Protein AF-A0A7R8CQQ6-F1 (afdb_monomer)

pLDDT: mean 72.86, std 22.62, range [32.12, 98.38]

InterPro domains:
  IPR012471 Protein of unknown function DUF1690 [PF07956] (81-170)
  IPR052632 MICOS complex subunit Mic19 [PTHR21588] (75-174)

Secondary structure (DSSP, 8-state):
-------------------------PPPPP--------------------PPP-----S------------PPPPHHHHHHHHHHHHHHHHHHHHHHHHHHHHHHHHHHHHHHHHHHHHHHHHHHHHHHHS-SS--SSHHHHHHHHHHHHHTTT-GGGGHHHHHHHHHHHHHHHHH--

Mean predicted aligned error: 20.45 Å

Sequence (178 aa):
MEVIQRKAAVLQMSPKQVPRDHQTPLPLPPSFASSQEGEFKDSSEERRSKGRECQGLPTSCSSSVPLIQYVEEPSLSALKVKEVKEEELRELEAHYQKRLNDLRDEHDRIANLTDEHFQESLKKIQSLFKAPLKGPVCPDVRQKVINCYENNAERPLVCAESVKTFRNCVRDSRFTSG

Radius of gyration: 41.56 Å; Cα contacts (8 Å, |Δi|>4): 24; chains: 1; bounding box: 108×66×97 Å

Solvent-accessible surface area (backbone atoms only — not comparable to full-atom values): 11776 Å² total; per-residue (Å²): 135,87,86,80,88,78,84,79,81,76,81,79,80,72,80,81,80,73,83,91,74,80,90,68,85,72,83,73,72,80,75,79,74,85,82,76,91,74,87,76,82,78,88,80,85,88,79,90,71,78,85,76,85,90,82,88,87,88,83,78,89,76,78,75,73,79,79,80,75,73,78,68,81,76,50,74,68,57,52,52,54,50,53,54,50,54,48,54,51,50,52,53,50,52,53,51,51,51,54,52,49,56,52,48,53,52,50,52,51,52,51,51,54,49,50,51,53,48,52,50,49,49,51,53,51,47,55,63,61,66,44,65,81,66,69,71,82,55,56,71,44,49,50,51,35,51,54,40,44,73,76,26,71,94,47,58,75,78,38,52,64,44,47,51,53,35,53,49,48,56,56,52,53,67,69,73,75,115

Structure (mmCIF, N/CA/C/O backbone):
data_AF-A0A7R8CQQ6-F1
#
_entry.id   AF-A0A7R8CQQ6-F1
#
loop_
_atom_site.group_PDB
_atom_site.id
_atom_site.type_symbol
_atom_site.label_atom_id
_atom_site.label_alt_id
_atom_site.label_comp_id
_atom_site.label_asym_id
_atom_site.label_entity_id
_atom_site.label_seq_id
_atom_site.pdbx_PDB_ins_code
_atom_site.Cartn_x
_atom_site.Cartn_y
_atom_site.Cartn_z
_atom_site.occupancy
_atom_site.B_iso_or_equiv
_atom_site.auth_seq_id
_atom_site.auth_comp_id
_atom_site.auth_asym_id
_atom_site.auth_atom_id
_atom_site.pdbx_PDB_model_num
ATOM 1 N N . MET A 1 1 ? 43.232 40.786 -11.367 1.00 44.81 1 MET A N 1
ATOM 2 C CA . MET A 1 1 ? 42.002 41.111 -10.619 1.00 44.81 1 MET A CA 1
ATOM 3 C C . MET A 1 1 ? 40.837 40.802 -11.540 1.00 44.81 1 MET A C 1
ATOM 5 O O . MET A 1 1 ? 40.822 41.342 -12.633 1.00 44.81 1 MET A O 1
ATOM 9 N N . GLU A 1 2 ? 40.003 39.853 -11.104 1.00 53.38 2 GLU A N 1
ATOM 10 C CA . GLU A 1 2 ? 38.699 39.413 -11.636 1.00 53.38 2 GLU A CA 1
ATOM 11 C C . GLU A 1 2 ? 38.533 39.129 -13.130 1.00 53.38 2 GLU A C 1
ATOM 13 O O . GLU A 1 2 ? 38.420 40.064 -13.905 1.00 53.38 2 GLU A O 1
ATOM 18 N N . VAL A 1 3 ? 38.301 37.850 -13.479 1.00 45.69 3 VAL A N 1
ATOM 19 C CA . VAL A 1 3 ? 37.218 37.458 -14.405 1.00 45.69 3 VAL A CA 1
ATOM 20 C C . VAL A 1 3 ? 36.709 36.039 -14.052 1.00 45.69 3 VAL A C 1
ATOM 22 O O . VAL A 1 3 ? 37.308 35.035 -14.414 1.00 45.69 3 VAL A O 1
ATOM 25 N N . ILE A 1 4 ? 35.561 36.004 -13.364 1.00 46.09 4 ILE A N 1
ATOM 26 C CA . ILE A 1 4 ? 34.437 35.057 -13.524 1.00 46.09 4 ILE A CA 1
ATOM 27 C C . ILE A 1 4 ? 34.599 33.613 -13.001 1.00 46.09 4 ILE A C 1
ATOM 29 O O . ILE A 1 4 ? 35.043 32.688 -13.678 1.00 46.09 4 ILE A O 1
ATOM 33 N N . GLN A 1 5 ? 34.024 33.404 -11.811 1.00 54.12 5 GLN A N 1
ATOM 34 C CA . GLN A 1 5 ? 33.463 32.125 -11.377 1.00 54.12 5 GLN A CA 1
ATOM 35 C C . GLN A 1 5 ? 32.363 31.665 -12.350 1.00 54.12 5 GLN A C 1
ATOM 37 O O . GLN A 1 5 ? 31.381 32.377 -12.561 1.00 54.12 5 GLN A O 1
ATOM 42 N N . ARG A 1 6 ? 32.453 30.433 -12.859 1.00 59.03 6 ARG A N 1
ATOM 43 C CA . ARG A 1 6 ? 31.285 29.694 -13.360 1.00 59.03 6 ARG A CA 1
ATOM 44 C C . ARG A 1 6 ? 31.054 28.478 -12.478 1.00 59.03 6 ARG A C 1
ATOM 46 O O . ARG A 1 6 ? 31.695 27.445 -12.620 1.00 59.03 6 ARG A O 1
ATOM 53 N N . LYS A 1 7 ? 30.115 28.647 -11.546 1.00 54.56 7 LYS A N 1
ATOM 54 C CA . LYS A 1 7 ? 29.416 27.560 -10.862 1.00 54.56 7 LYS A CA 1
ATOM 55 C C . LYS A 1 7 ? 28.702 26.711 -11.916 1.00 54.56 7 LYS A C 1
ATOM 57 O O . LYS A 1 7 ? 27.796 27.211 -12.576 1.00 54.56 7 LYS A O 1
ATOM 62 N N . ALA A 1 8 ? 29.069 25.442 -12.037 1.00 47.84 8 ALA A N 1
ATOM 63 C CA . ALA A 1 8 ? 28.197 24.438 -12.630 1.00 47.84 8 ALA A CA 1
ATOM 64 C C . ALA A 1 8 ? 27.455 23.745 -11.483 1.00 47.84 8 ALA A C 1
ATOM 66 O O . ALA A 1 8 ? 28.008 22.905 -10.777 1.00 47.84 8 ALA A O 1
ATOM 67 N N . ALA A 1 9 ? 26.210 24.161 -11.259 1.00 47.53 9 ALA A N 1
ATOM 68 C CA . ALA A 1 9 ? 25.270 23.424 -10.435 1.00 47.53 9 ALA A CA 1
ATOM 69 C C . ALA A 1 9 ? 24.811 22.203 -11.240 1.00 47.53 9 ALA A C 1
ATOM 71 O O . ALA A 1 9 ? 23.947 22.308 -12.107 1.00 47.53 9 ALA A O 1
ATOM 72 N N . VAL A 1 10 ? 25.423 21.050 -10.977 1.00 51.72 10 VAL A N 1
ATOM 73 C CA . VAL A 1 10 ? 24.852 19.764 -11.377 1.00 51.72 10 VAL A CA 1
ATOM 74 C C . VAL A 1 10 ? 23.643 19.539 -10.476 1.00 51.72 10 VAL A C 1
ATOM 76 O O . VAL A 1 10 ? 23.780 19.374 -9.264 1.00 51.72 10 VAL A O 1
ATOM 79 N N . LEU A 1 11 ? 22.455 19.617 -11.076 1.00 47.66 11 LEU A N 1
ATOM 80 C CA . LEU A 1 11 ? 21.187 19.225 -10.473 1.00 47.66 11 LEU A CA 1
ATOM 81 C C . LEU A 1 11 ? 21.334 17.821 -9.885 1.00 47.66 11 LEU A C 1
ATOM 83 O O . LEU A 1 11 ? 21.455 16.832 -10.605 1.00 47.66 11 LEU A O 1
ATOM 87 N N . GLN A 1 12 ? 21.339 17.754 -8.558 1.00 46.84 12 GLN A N 1
ATOM 88 C CA . GLN A 1 12 ? 21.193 16.510 -7.830 1.00 46.84 12 GLN A CA 1
ATOM 89 C C . GLN A 1 12 ? 19.781 15.977 -8.070 1.00 46.84 12 GLN A C 1
ATOM 91 O O . GLN A 1 12 ? 18.814 16.474 -7.498 1.00 46.84 12 GLN A O 1
ATOM 96 N N . MET A 1 13 ? 19.653 14.955 -8.911 1.00 43.78 13 MET A N 1
ATOM 97 C CA . MET A 1 13 ? 18.487 14.080 -8.874 1.00 43.78 13 MET A CA 1
ATOM 98 C C . MET A 1 13 ? 18.726 13.076 -7.750 1.00 43.78 13 MET A C 1
ATOM 100 O O . MET A 1 13 ? 19.401 12.065 -7.925 1.00 43.78 13 MET A O 1
ATOM 104 N N . SER A 1 14 ? 18.241 13.406 -6.554 1.00 37.78 14 SER A N 1
ATOM 105 C CA . SER A 1 14 ? 18.235 12.474 -5.430 1.00 37.78 14 SER A CA 1
ATOM 106 C C . SER A 1 14 ? 17.339 11.274 -5.767 1.00 37.78 14 SER A C 1
ATOM 108 O O . SER A 1 14 ? 16.216 11.478 -6.237 1.00 37.78 14 SER A O 1
ATOM 110 N N . PRO A 1 15 ? 17.773 10.029 -5.514 1.00 47.78 15 PRO A N 1
ATOM 111 C CA . PRO A 1 15 ? 16.887 8.883 -5.639 1.00 47.78 15 PRO A CA 1
ATOM 112 C C . PRO A 1 15 ? 15.783 9.015 -4.585 1.00 47.78 15 PRO A C 1
ATOM 114 O O . PRO A 1 15 ? 16.070 9.138 -3.391 1.00 47.78 15 PRO A O 1
ATOM 117 N N . LYS A 1 16 ? 14.513 9.013 -5.014 1.00 46.56 16 LYS A N 1
ATOM 118 C CA . LYS A 1 16 ? 13.381 8.877 -4.092 1.00 46.56 16 LYS A CA 1
ATOM 119 C C . LYS A 1 16 ? 13.561 7.559 -3.340 1.00 46.56 16 LYS A C 1
ATOM 121 O O . LYS A 1 16 ? 13.430 6.488 -3.923 1.00 46.56 16 LYS A O 1
ATOM 126 N N . GLN A 1 17 ? 13.888 7.643 -2.054 1.00 44.34 17 GLN A N 1
ATOM 127 C CA . GLN A 1 17 ? 13.869 6.487 -1.170 1.00 44.34 17 GLN A CA 1
ATOM 128 C C . GLN A 1 17 ? 12.420 6.019 -1.031 1.00 44.34 17 GLN A C 1
ATOM 130 O O . GLN A 1 17 ? 11.577 6.733 -0.489 1.00 44.34 17 GLN A O 1
ATOM 135 N N . VAL A 1 18 ? 12.137 4.829 -1.554 1.00 46.72 18 VAL A N 1
ATOM 136 C CA . VAL A 1 18 ? 10.891 4.110 -1.292 1.00 46.72 18 VAL A CA 1
ATOM 137 C C . VAL A 1 18 ? 10.989 3.524 0.125 1.00 46.72 18 VAL A C 1
ATOM 139 O O . VAL A 1 18 ? 12.005 2.893 0.436 1.00 46.72 18 VAL A O 1
ATOM 142 N N . PRO A 1 19 ? 9.994 3.739 1.009 1.00 43.19 19 PRO A N 1
ATOM 143 C CA . PRO A 1 19 ? 9.985 3.154 2.345 1.00 43.19 19 PRO A CA 1
ATOM 144 C C . PRO A 1 19 ? 10.029 1.628 2.255 1.00 43.19 19 PRO A C 1
ATOM 146 O O . PRO A 1 19 ? 9.186 0.998 1.619 1.00 43.19 19 PRO A O 1
ATOM 149 N N . ARG A 1 20 ? 11.048 1.034 2.875 1.00 50.22 20 ARG A N 1
ATOM 150 C CA . ARG A 1 20 ? 11.293 -0.406 2.856 1.00 50.22 20 ARG A CA 1
ATOM 151 C C . ARG A 1 20 ? 10.496 -1.072 3.974 1.00 50.22 20 ARG A C 1
ATOM 153 O O . ARG A 1 20 ? 11.083 -1.457 4.979 1.00 50.22 20 ARG A O 1
ATOM 160 N N . ASP A 1 21 ? 9.187 -1.218 3.796 1.00 42.84 21 ASP A N 1
ATOM 161 C CA . ASP A 1 21 ? 8.363 -1.981 4.731 1.00 42.84 21 ASP A CA 1
ATOM 162 C C . ASP A 1 21 ? 7.787 -3.253 4.104 1.00 42.84 21 ASP A C 1
ATOM 164 O O . ASP A 1 21 ? 6.974 -3.224 3.189 1.00 42.84 21 ASP A O 1
ATOM 168 N N . HIS A 1 22 ? 8.219 -4.363 4.706 1.00 48.00 22 HIS A N 1
ATOM 169 C CA . HIS A 1 22 ? 7.650 -5.708 4.686 1.00 48.00 22 HIS A CA 1
ATOM 170 C C . HIS A 1 22 ? 7.834 -6.521 3.394 1.00 48.00 22 HIS A C 1
ATOM 172 O O . HIS A 1 22 ? 7.288 -6.282 2.323 1.00 48.00 22 HIS A O 1
ATOM 178 N N . GLN A 1 23 ? 8.664 -7.546 3.561 1.00 50.19 23 GLN A N 1
ATOM 179 C CA . GLN A 1 23 ? 9.153 -8.476 2.563 1.00 50.19 23 GLN A CA 1
ATOM 180 C C . GLN A 1 23 ? 8.008 -9.346 2.028 1.00 50.19 23 GLN A C 1
ATOM 182 O O . GLN A 1 23 ? 7.663 -10.365 2.620 1.00 50.19 23 GLN A O 1
ATOM 187 N N . THR A 1 24 ? 7.436 -8.958 0.891 1.00 49.06 24 THR A N 1
ATOM 188 C CA . THR A 1 24 ? 6.766 -9.912 -0.000 1.00 49.06 24 THR A CA 1
ATOM 189 C C . THR A 1 24 ? 7.850 -10.469 -0.923 1.00 49.06 24 THR A C 1
ATOM 191 O O . THR A 1 24 ? 8.537 -9.669 -1.564 1.00 49.06 24 THR A O 1
ATOM 194 N N . PRO A 1 25 ? 8.092 -11.793 -0.973 1.00 50.47 25 PRO A N 1
ATOM 195 C CA . PRO A 1 25 ? 9.054 -12.349 -1.912 1.00 50.47 25 PRO A CA 1
ATOM 196 C C . PRO A 1 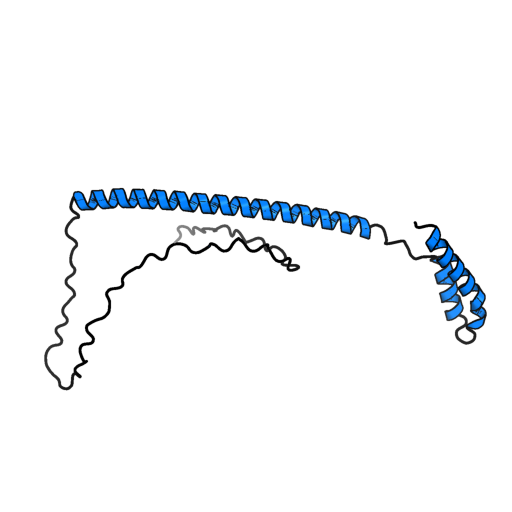25 ? 8.609 -11.990 -3.330 1.00 50.47 25 PRO A C 1
ATOM 198 O O . PRO A 1 25 ? 7.539 -12.407 -3.772 1.00 50.47 25 PRO A O 1
ATOM 201 N N . LEU A 1 26 ? 9.419 -11.186 -4.019 1.00 55.81 26 LEU A N 1
ATOM 202 C CA . LEU A 1 26 ? 9.294 -10.983 -5.457 1.00 55.81 26 LEU A CA 1
ATOM 203 C C . LEU A 1 26 ? 9.274 -12.369 -6.123 1.00 55.81 26 LEU A C 1
ATOM 205 O O . LEU A 1 26 ? 10.087 -13.220 -5.737 1.00 55.81 26 LEU A O 1
ATOM 209 N N . PRO A 1 27 ? 8.392 -12.629 -7.102 1.00 53.12 27 PRO A N 1
ATOM 210 C CA . PRO A 1 27 ? 8.537 -13.817 -7.922 1.00 53.12 27 PRO A CA 1
ATOM 211 C C . PRO A 1 27 ? 9.914 -13.741 -8.582 1.00 53.12 27 PRO A C 1
ATOM 213 O O . PRO A 1 27 ? 10.234 -12.778 -9.281 1.00 53.12 27 PRO A O 1
ATOM 216 N N . LEU A 1 28 ? 10.759 -14.727 -8.274 1.00 50.78 28 LEU A N 1
ATOM 217 C CA . LEU A 1 28 ? 12.083 -14.841 -8.867 1.00 50.78 28 LEU A CA 1
ATOM 218 C C . LEU A 1 28 ? 11.917 -14.842 -10.393 1.00 50.78 28 LEU A C 1
ATOM 220 O O . LEU A 1 28 ? 11.049 -15.565 -10.897 1.00 50.78 28 LEU A O 1
ATOM 224 N N . PRO A 1 29 ? 12.721 -14.063 -11.136 1.00 56.72 29 PRO A N 1
ATOM 225 C CA . PRO A 1 29 ? 12.735 -14.192 -12.582 1.00 56.72 29 PRO A CA 1
ATOM 226 C C . PRO A 1 29 ? 13.067 -15.649 -12.938 1.00 56.72 29 PRO A C 1
ATOM 228 O O . PRO A 1 29 ? 13.806 -16.300 -12.184 1.00 56.72 29 PRO A O 1
ATOM 231 N N . PRO A 1 30 ? 12.559 -16.185 -14.066 1.00 51.81 30 PRO A N 1
ATOM 232 C CA . PRO A 1 30 ? 13.071 -17.450 -14.565 1.00 51.81 30 PRO A CA 1
ATOM 233 C C . PRO A 1 30 ? 14.590 -17.311 -14.647 1.00 51.81 30 PRO A C 1
ATOM 235 O O . PRO A 1 30 ? 15.091 -16.363 -15.256 1.00 51.81 30 PRO A O 1
ATOM 238 N N . SER A 1 31 ? 15.306 -18.211 -13.958 1.00 42.19 31 SER A N 1
ATOM 239 C CA . SER A 1 31 ? 16.757 -18.315 -14.083 1.00 42.19 31 SER A CA 1
ATOM 240 C C . SER A 1 31 ? 17.068 -18.251 -15.563 1.00 42.19 31 SER A C 1
ATOM 242 O O . SER A 1 31 ? 16.541 -19.056 -16.334 1.00 42.19 31 SER A O 1
ATOM 244 N N . PHE A 1 32 ? 17.872 -17.268 -15.959 1.00 43.56 32 PHE A N 1
ATOM 245 C CA . PHE A 1 32 ? 18.488 -17.282 -17.269 1.00 43.56 32 PHE A CA 1
ATOM 246 C C . PHE A 1 32 ? 19.264 -18.591 -17.333 1.00 43.56 32 PHE A C 1
ATOM 248 O O . PHE A 1 32 ? 20.321 -18.732 -16.720 1.00 43.56 32 PHE A O 1
ATOM 255 N N . ALA A 1 33 ? 18.664 -19.584 -17.986 1.00 38.06 33 ALA A N 1
ATOM 256 C CA . ALA A 1 33 ? 19.319 -20.826 -18.307 1.00 38.06 33 ALA A CA 1
ATOM 257 C C . ALA A 1 33 ? 20.518 -20.433 -19.161 1.00 38.06 33 ALA A C 1
ATOM 259 O O . ALA A 1 33 ? 20.381 -19.992 -20.302 1.00 38.06 33 ALA A O 1
ATOM 260 N N . SER A 1 34 ? 21.686 -20.510 -18.532 1.00 45.31 34 SER A N 1
ATOM 261 C CA . SER A 1 34 ? 22.971 -20.409 -19.187 1.00 45.31 34 SER A CA 1
ATOM 262 C C . SER A 1 34 ? 22.972 -21.397 -20.347 1.00 45.31 34 SER A C 1
ATOM 264 O O . SER A 1 34 ? 22.749 -22.594 -20.170 1.00 45.31 34 SER A O 1
ATOM 266 N N . SER A 1 35 ? 23.141 -20.889 -21.556 1.00 43.44 35 SER A N 1
ATOM 267 C CA . SER A 1 35 ? 23.380 -21.699 -22.740 1.00 43.44 35 SER A CA 1
ATOM 268 C C . SER A 1 35 ? 24.223 -20.866 -23.681 1.00 43.44 35 SER A C 1
ATOM 270 O O . SER A 1 35 ? 23.702 -20.186 -24.557 1.00 43.44 35 SER A O 1
ATOM 272 N N . GLN A 1 36 ? 25.525 -20.875 -23.411 1.00 40.62 36 GLN A N 1
ATOM 273 C CA . GLN A 1 36 ? 26.576 -21.131 -24.394 1.00 40.62 36 GLN A CA 1
ATOM 274 C C . GLN A 1 36 ? 27.918 -21.109 -23.660 1.00 40.62 36 GLN A C 1
ATOM 276 O O . GLN A 1 36 ? 28.488 -20.057 -23.383 1.00 40.62 36 GLN A O 1
ATOM 281 N N . GLU A 1 37 ? 28.411 -22.303 -23.336 1.00 41.34 37 GLU A N 1
ATOM 282 C CA . GLU A 1 37 ? 29.837 -22.514 -23.126 1.00 41.34 37 GLU A CA 1
ATOM 283 C C . GLU A 1 37 ? 30.513 -22.366 -24.493 1.00 41.34 37 GLU A C 1
ATOM 285 O O . GLU A 1 37 ? 30.428 -23.240 -25.353 1.00 41.34 37 GLU A O 1
ATOM 290 N N . GLY A 1 38 ? 31.103 -21.197 -24.730 1.00 35.03 38 GLY A N 1
ATOM 291 C CA . GLY A 1 38 ? 32.071 -20.988 -25.795 1.00 35.03 38 GLY A CA 1
ATOM 292 C C . GLY A 1 38 ? 33.460 -21.259 -25.234 1.00 35.03 38 GLY A C 1
ATOM 293 O O . GLY A 1 38 ? 33.967 -20.485 -24.428 1.00 35.03 38 GLY A O 1
ATOM 294 N N . GLU A 1 39 ? 34.048 -22.376 -25.643 1.00 32.12 39 GLU A N 1
ATOM 295 C CA . GLU A 1 39 ? 35.394 -22.825 -25.296 1.00 32.12 39 GLU A CA 1
ATOM 296 C C . GLU A 1 39 ? 36.440 -21.787 -25.766 1.00 32.12 39 GLU A C 1
ATOM 298 O O . GLU A 1 39 ? 36.835 -21.754 -26.931 1.00 32.12 39 GLU A O 1
ATOM 303 N N . PHE A 1 40 ? 36.887 -20.899 -24.872 1.00 36.53 40 PHE A N 1
ATOM 304 C CA . PHE A 1 40 ? 38.079 -20.079 -25.096 1.00 36.53 40 PHE A CA 1
ATOM 305 C C . PHE A 1 40 ? 39.303 -20.915 -24.712 1.00 36.53 40 PHE A C 1
ATOM 307 O O . PHE A 1 40 ? 39.614 -21.075 -23.533 1.00 36.53 40 PHE A O 1
ATOM 314 N N . LYS A 1 41 ? 39.982 -21.491 -25.711 1.00 33.59 41 LYS A N 1
ATOM 315 C CA . LYS A 1 41 ? 41.266 -22.176 -25.514 1.00 33.59 41 LYS A CA 1
ATOM 316 C C . LYS A 1 41 ? 42.351 -21.153 -25.194 1.00 33.59 41 LYS A C 1
ATOM 318 O O . LYS A 1 41 ? 42.974 -20.590 -26.092 1.00 33.59 41 LYS A O 1
ATOM 323 N N . ASP A 1 42 ? 42.576 -20.949 -23.903 1.00 35.12 42 ASP A N 1
ATOM 324 C CA . ASP A 1 42 ? 43.784 -20.323 -23.387 1.00 35.12 42 ASP A CA 1
ATOM 325 C C . ASP A 1 42 ? 44.961 -21.290 -23.589 1.00 35.12 42 ASP A C 1
ATOM 327 O O . ASP A 1 42 ? 45.095 -22.311 -22.918 1.00 35.12 42 ASP A O 1
ATOM 331 N N . SER A 1 43 ? 45.786 -21.007 -24.594 1.00 36.25 43 SER A N 1
ATOM 332 C CA . SER A 1 43 ? 47.014 -21.751 -24.866 1.00 36.25 43 SER A CA 1
ATOM 333 C C . SER A 1 43 ? 48.160 -21.137 -24.062 1.00 36.25 43 SER A C 1
ATOM 335 O O . SER A 1 43 ? 49.108 -20.608 -24.642 1.00 36.25 43 SER A O 1
ATOM 337 N N . SER A 1 44 ? 48.066 -21.194 -22.734 1.00 46.84 44 SER A N 1
ATOM 338 C CA . SER A 1 44 ? 49.068 -20.620 -21.831 1.00 46.84 44 SER A CA 1
ATOM 339 C C . SER A 1 44 ? 49.605 -21.639 -20.829 1.00 46.84 44 SER A C 1
ATOM 341 O O . SER A 1 44 ? 49.669 -21.346 -19.646 1.00 46.84 44 SER A O 1
ATOM 343 N N . GLU A 1 45 ? 50.062 -22.813 -21.270 1.00 40.31 45 GLU A N 1
ATOM 344 C CA . GLU A 1 45 ? 50.936 -23.658 -20.443 1.00 40.31 45 GLU A CA 1
ATOM 345 C C . GLU A 1 45 ? 51.823 -24.556 -21.318 1.00 40.31 45 GLU A C 1
ATOM 347 O O . GLU A 1 45 ? 51.405 -25.612 -21.766 1.00 40.31 45 GLU A O 1
ATOM 352 N N . GLU A 1 46 ? 53.047 -24.097 -21.608 1.00 44.56 46 GLU A N 1
ATOM 353 C CA . GLU A 1 46 ? 54.276 -24.893 -21.454 1.00 44.56 46 GLU A CA 1
ATOM 354 C C . GLU A 1 46 ? 55.500 -24.019 -21.778 1.00 44.56 46 GLU A C 1
ATOM 356 O O . GLU A 1 46 ? 55.925 -23.890 -22.923 1.00 44.56 46 GLU A O 1
ATOM 361 N N . ARG A 1 47 ? 56.083 -23.398 -20.748 1.00 43.47 47 ARG A N 1
ATOM 362 C CA . ARG A 1 47 ? 57.541 -23.209 -20.608 1.00 43.47 47 ARG A CA 1
ATOM 363 C C . ARG A 1 47 ? 57.845 -22.738 -19.190 1.00 43.47 47 ARG A C 1
ATOM 365 O O . ARG A 1 47 ? 58.237 -21.601 -18.937 1.00 43.47 47 ARG A O 1
ATOM 372 N N . ARG A 1 48 ? 57.715 -23.657 -18.233 1.00 47.41 48 ARG A N 1
ATOM 373 C CA . ARG A 1 48 ? 58.346 -23.497 -16.920 1.00 47.41 48 ARG A CA 1
ATOM 374 C C . ARG A 1 48 ? 59.834 -23.823 -17.048 1.00 47.41 48 ARG A C 1
ATOM 376 O O . ARG A 1 48 ? 60.293 -24.897 -16.671 1.00 47.41 48 ARG A O 1
ATOM 383 N N . SER A 1 49 ? 60.599 -22.891 -17.609 1.00 49.69 49 SER A N 1
ATOM 384 C CA . SER A 1 49 ? 62.059 -22.961 -17.575 1.00 49.69 49 SER A CA 1
ATOM 385 C C . SER A 1 49 ? 62.540 -22.554 -16.185 1.00 49.69 49 SER A C 1
ATOM 387 O O . SER A 1 49 ? 62.321 -21.429 -15.744 1.00 49.69 49 SER A O 1
ATOM 389 N N . LYS A 1 50 ? 63.174 -23.509 -15.498 1.00 41.88 50 LYS A N 1
ATOM 390 C CA . LYS A 1 50 ? 63.956 -23.357 -14.262 1.00 41.88 50 LYS A CA 1
ATOM 391 C C . LYS A 1 50 ? 64.607 -21.972 -14.158 1.00 41.88 50 LYS A C 1
ATOM 393 O O . LYS A 1 50 ? 65.443 -21.622 -14.991 1.00 41.88 50 LYS A O 1
ATOM 398 N N . GLY A 1 51 ? 64.259 -21.231 -13.106 1.00 37.03 51 GLY A N 1
ATOM 399 C CA . GLY A 1 51 ? 65.001 -20.043 -12.702 1.00 37.03 51 GLY A CA 1
ATOM 400 C C . GLY A 1 51 ? 66.465 -20.410 -12.469 1.00 37.03 51 GLY A C 1
ATOM 401 O O . GLY A 1 51 ? 66.761 -21.359 -11.744 1.00 37.03 51 GLY A O 1
ATOM 402 N N . ARG A 1 52 ? 67.375 -19.687 -13.123 1.00 45.19 52 ARG A N 1
ATOM 403 C CA . ARG A 1 52 ? 68.779 -19.638 -12.719 1.00 45.19 52 ARG A CA 1
ATOM 404 C C . ARG A 1 52 ? 68.934 -18.425 -11.816 1.00 45.19 52 ARG A C 1
ATOM 406 O O . ARG A 1 52 ? 68.586 -17.317 -12.213 1.00 45.19 52 ARG A O 1
ATOM 413 N N . GLU A 1 53 ? 69.414 -18.664 -10.604 1.00 37.53 53 GLU A N 1
ATOM 414 C CA . GLU A 1 53 ? 69.881 -17.625 -9.695 1.00 37.53 53 GLU A CA 1
ATOM 415 C C . GLU A 1 53 ? 70.986 -16.798 -10.362 1.00 37.53 53 GLU A C 1
ATOM 417 O O . GLU A 1 53 ? 71.927 -17.347 -10.939 1.00 37.53 53 GLU A O 1
ATOM 422 N N . CYS A 1 54 ? 70.888 -15.476 -10.249 1.00 43.41 54 CYS A N 1
ATOM 423 C CA . CYS A 1 54 ? 72.000 -14.578 -10.521 1.00 43.41 54 CYS A CA 1
ATOM 424 C C . CYS A 1 54 ? 72.828 -14.444 -9.239 1.00 43.41 54 CYS A C 1
ATOM 426 O O . CYS A 1 54 ? 72.398 -13.782 -8.297 1.00 43.41 54 CYS A O 1
ATOM 428 N N . GLN A 1 55 ? 74.021 -15.036 -9.204 1.00 40.25 55 GLN A N 1
ATOM 429 C CA . GLN A 1 55 ? 75.057 -14.671 -8.236 1.00 40.25 55 GLN A CA 1
ATOM 430 C C . GLN A 1 55 ? 76.308 -14.202 -8.991 1.00 40.25 55 GLN A C 1
ATOM 432 O O . GLN A 1 55 ? 76.880 -14.961 -9.769 1.00 40.25 55 GLN A O 1
ATOM 437 N N . GLY A 1 56 ? 76.726 -12.956 -8.732 1.00 38.91 56 GLY A N 1
ATOM 438 C CA . GLY A 1 56 ? 78.041 -12.408 -9.101 1.00 38.91 56 GLY A CA 1
ATOM 439 C C . GLY A 1 56 ? 78.033 -11.294 -10.164 1.00 38.91 56 GLY A C 1
ATOM 440 O O . GLY A 1 56 ? 77.609 -11.503 -11.291 1.00 38.91 56 GLY A O 1
ATOM 441 N N . LEU A 1 57 ? 78.530 -10.114 -9.785 1.00 36.91 57 LEU A N 1
ATOM 442 C CA . LEU A 1 57 ? 78.645 -8.830 -10.517 1.00 36.91 57 LEU A CA 1
ATOM 443 C C . LEU A 1 57 ? 80.107 -8.624 -11.027 1.00 36.91 57 LEU A C 1
ATOM 445 O O . LEU A 1 57 ? 80.962 -9.350 -10.516 1.00 36.91 57 LEU A O 1
ATOM 449 N N . PRO A 1 58 ? 80.497 -7.627 -11.875 1.00 53.16 58 PRO A N 1
ATOM 450 C CA . PRO A 1 58 ? 79.771 -6.664 -12.733 1.00 53.16 58 PRO A CA 1
ATOM 451 C C . PRO A 1 58 ? 80.048 -6.914 -14.232 1.00 53.16 58 PRO A C 1
ATOM 453 O O . PRO A 1 58 ? 81.118 -7.367 -14.618 1.00 53.16 58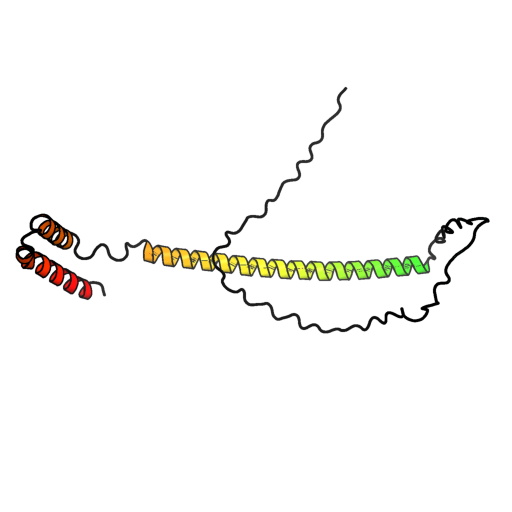 PRO A O 1
ATOM 456 N N . THR A 1 59 ? 79.164 -6.551 -15.156 1.00 46.38 59 THR A N 1
ATOM 457 C CA . THR A 1 59 ? 79.261 -5.256 -15.852 1.00 46.38 59 THR A CA 1
ATOM 458 C C . THR A 1 59 ? 78.049 -5.111 -16.770 1.00 46.38 59 THR A C 1
ATOM 460 O O . THR A 1 59 ? 77.692 -6.047 -17.478 1.00 46.38 59 THR A O 1
ATOM 463 N N . SER A 1 60 ? 77.490 -3.897 -16.789 1.00 50.03 60 SER A N 1
ATOM 464 C CA . SER A 1 60 ? 76.519 -3.391 -17.762 1.00 50.03 60 SER A CA 1
ATOM 465 C C . SER A 1 60 ? 75.113 -4.005 -17.686 1.00 50.03 60 SER A C 1
ATOM 467 O O . SER A 1 60 ? 74.736 -4.864 -18.482 1.00 50.03 60 SER A O 1
ATOM 469 N N . CYS A 1 61 ? 74.275 -3.444 -16.807 1.00 45.00 61 CYS A N 1
ATOM 470 C CA . CYS A 1 61 ? 72.834 -3.404 -17.054 1.00 45.00 61 CYS A CA 1
ATOM 471 C C . CYS A 1 61 ? 72.595 -2.639 -18.364 1.00 45.00 61 CYS A C 1
ATOM 473 O O . CYS A 1 61 ? 72.559 -1.411 -18.372 1.00 45.00 61 CYS A O 1
ATOM 475 N N . SER A 1 62 ? 72.460 -3.358 -19.477 1.00 57.97 62 SER A N 1
ATOM 476 C CA . SER A 1 62 ? 71.922 -2.782 -20.704 1.00 57.97 62 SER A CA 1
ATOM 477 C C . SER A 1 62 ? 70.431 -2.567 -20.473 1.00 57.97 62 SER A C 1
ATOM 479 O O . SER A 1 62 ? 69.631 -3.497 -20.563 1.00 57.97 62 SER A O 1
ATOM 481 N N . SER A 1 63 ? 70.054 -1.346 -20.099 1.00 64.12 63 SER A N 1
ATOM 482 C CA . SER A 1 63 ? 68.669 -0.910 -20.196 1.00 64.12 63 SER A CA 1
ATOM 483 C C . SER A 1 63 ? 68.320 -0.852 -21.683 1.00 64.12 63 SER A C 1
ATOM 485 O O . SER A 1 63 ? 68.547 0.163 -22.345 1.00 64.12 63 SER A O 1
ATOM 487 N N . SER A 1 64 ? 67.818 -1.949 -22.243 1.00 67.75 64 SER A N 1
ATOM 488 C CA . SER A 1 64 ? 67.212 -1.896 -23.565 1.00 67.75 64 SER A CA 1
ATOM 489 C C . SER A 1 64 ? 65.950 -1.047 -23.439 1.00 67.75 64 SER A C 1
ATOM 491 O O . SER A 1 64 ? 64.954 -1.487 -22.863 1.00 67.75 64 SER A O 1
ATOM 493 N N . VAL A 1 65 ? 66.021 0.194 -23.9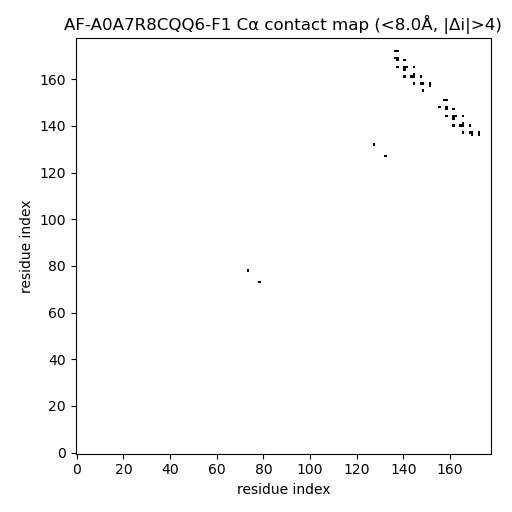21 1.00 71.12 65 VAL A N 1
ATOM 494 C CA . VAL A 1 65 ? 64.844 1.039 -24.138 1.00 71.12 65 VAL A CA 1
ATOM 495 C C . VAL A 1 65 ? 63.871 0.217 -24.991 1.00 71.12 65 VAL A C 1
ATOM 497 O O . VAL A 1 65 ? 64.315 -0.348 -25.996 1.00 71.12 65 VAL A O 1
ATOM 500 N N . PRO A 1 66 ? 62.587 0.080 -24.609 1.00 65.50 66 PRO A N 1
ATOM 501 C CA . PRO A 1 66 ? 61.641 -0.637 -25.446 1.00 65.50 66 PRO A CA 1
ATOM 502 C C . PRO A 1 66 ? 61.596 0.062 -26.800 1.00 65.50 66 PRO A C 1
ATOM 504 O O . PRO A 1 66 ? 61.461 1.286 -26.873 1.00 65.50 66 PRO A O 1
ATOM 507 N N . LEU A 1 67 ? 61.742 -0.715 -27.869 1.00 65.69 67 LEU A N 1
ATOM 508 C CA . LEU A 1 67 ? 61.533 -0.207 -29.211 1.00 65.69 67 LEU A CA 1
ATOM 509 C C . LEU A 1 67 ? 60.076 0.266 -29.261 1.00 65.69 67 LEU A C 1
ATOM 511 O O . LEU A 1 67 ? 59.158 -0.552 -29.206 1.00 65.69 67 LEU A O 1
ATOM 515 N N . ILE A 1 68 ? 59.860 1.583 -29.285 1.00 67.88 68 ILE A N 1
ATOM 516 C CA . ILE A 1 68 ? 58.543 2.147 -29.569 1.00 67.88 68 ILE A CA 1
ATOM 517 C C . ILE A 1 68 ? 58.266 1.744 -31.011 1.00 67.88 68 ILE A C 1
ATOM 519 O O . ILE A 1 68 ? 58.776 2.361 -31.947 1.00 67.88 68 ILE A O 1
ATOM 523 N N . GLN A 1 69 ? 57.526 0.652 -31.186 1.00 60.75 69 GLN A N 1
ATOM 524 C CA . GLN A 1 69 ? 57.035 0.253 -32.487 1.00 60.75 69 GLN A CA 1
ATOM 525 C C . GLN A 1 69 ? 55.975 1.279 -32.869 1.00 60.75 69 GLN A C 1
ATOM 527 O O . GLN A 1 69 ? 54.816 1.182 -32.470 1.00 60.75 69 GLN A O 1
ATOM 532 N N . TYR A 1 70 ? 56.408 2.316 -33.584 1.00 63.84 70 TYR A N 1
ATOM 533 C CA . TYR A 1 70 ? 55.499 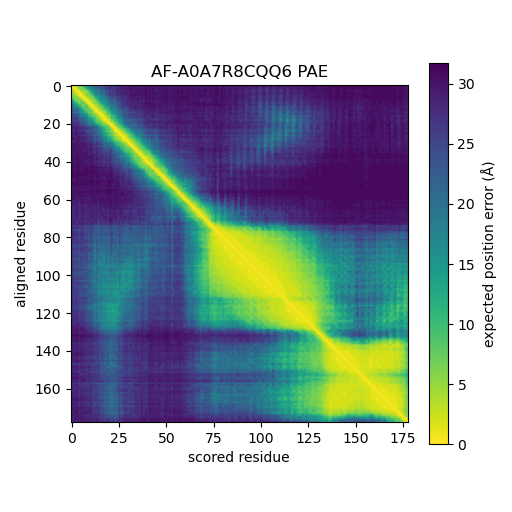3.188 -34.302 1.00 63.84 70 TYR A CA 1
ATOM 534 C C . TYR A 1 70 ? 54.708 2.288 -35.239 1.00 63.84 70 TYR A C 1
ATOM 536 O O . TYR A 1 70 ? 55.270 1.659 -36.135 1.00 63.84 70 TYR A O 1
ATOM 544 N N . VAL A 1 71 ? 53.419 2.146 -34.945 1.00 70.31 71 VAL A N 1
ATOM 545 C CA . VAL A 1 71 ? 52.498 1.424 -35.809 1.00 70.31 71 VAL A CA 1
ATOM 546 C C . VAL A 1 71 ? 52.504 2.181 -37.130 1.00 70.31 71 VAL A C 1
ATOM 548 O O . VAL A 1 71 ? 52.110 3.345 -37.180 1.00 70.31 71 VAL A O 1
ATOM 551 N N . GLU A 1 72 ? 53.051 1.539 -38.157 1.00 71.94 72 GLU A N 1
ATOM 552 C CA . GLU A 1 72 ? 53.054 2.030 -39.530 1.00 71.94 72 GLU A CA 1
ATOM 553 C C . GLU A 1 72 ? 51.617 2.378 -39.939 1.00 71.94 72 GLU A C 1
ATOM 555 O O . GLU A 1 72 ? 50.671 1.738 -39.460 1.00 71.94 72 GLU A O 1
ATOM 560 N N . GLU A 1 73 ? 51.441 3.421 -40.759 1.00 74.38 73 GLU A N 1
ATOM 561 C CA . GLU A 1 73 ? 50.104 3.918 -41.086 1.00 74.38 73 GLU A CA 1
ATOM 562 C C . GLU A 1 73 ? 49.190 2.772 -41.546 1.00 74.38 73 GLU A C 1
ATOM 564 O O . GLU A 1 73 ? 49.592 1.944 -42.373 1.00 74.38 73 GLU A O 1
ATOM 569 N N . PRO A 1 74 ? 47.971 2.673 -40.985 1.00 74.50 74 PRO A N 1
ATOM 570 C CA . PRO A 1 74 ? 47.110 1.533 -41.233 1.00 74.50 74 PRO A CA 1
ATOM 571 C C . PRO A 1 74 ? 46.814 1.424 -42.727 1.00 74.50 74 PRO A C 1
ATOM 573 O O . PRO A 1 74 ? 46.372 2.382 -43.362 1.00 74.50 74 PRO A O 1
ATOM 576 N N . SER A 1 75 ? 47.032 0.233 -43.290 1.00 83.06 75 SER A N 1
ATOM 577 C CA . SER A 1 75 ? 46.719 -0.019 -44.696 1.00 83.06 75 SER A CA 1
ATOM 578 C C . SER A 1 75 ? 45.234 0.251 -44.971 1.00 83.06 75 SER A C 1
ATOM 580 O O . SER A 1 75 ? 44.381 0.054 -44.101 1.00 83.06 75 SER A O 1
ATOM 582 N N . LEU A 1 76 ? 44.894 0.653 -46.202 1.00 81.12 76 LEU A N 1
ATOM 583 C CA . LEU A 1 76 ? 43.503 0.933 -46.596 1.00 81.12 76 LEU A CA 1
ATOM 584 C C . LEU A 1 76 ? 42.553 -0.240 -46.280 1.00 81.12 76 LEU A C 1
ATOM 586 O O . LEU A 1 76 ? 41.398 -0.034 -45.914 1.00 81.12 76 LEU A O 1
ATOM 590 N N . SER A 1 77 ? 43.061 -1.475 -46.353 1.00 86.12 77 SER A N 1
ATOM 591 C CA . SER A 1 77 ? 42.318 -2.678 -45.965 1.00 86.12 77 SER A CA 1
ATOM 592 C C . SER A 1 77 ? 42.032 -2.757 -44.459 1.00 86.12 77 SER A C 1
ATOM 594 O O . SER A 1 77 ? 40.914 -3.089 -44.069 1.00 86.12 77 SER A O 1
ATOM 596 N N . ALA A 1 78 ? 42.995 -2.392 -43.606 1.00 89.12 78 ALA A N 1
ATOM 597 C CA . ALA A 1 78 ? 42.821 -2.380 -42.157 1.00 89.12 78 ALA A CA 1
ATOM 598 C C . ALA A 1 78 ? 41.801 -1.317 -41.725 1.00 89.12 78 ALA A C 1
ATOM 600 O O . ALA A 1 78 ? 40.968 -1.588 -40.864 1.00 89.12 78 ALA A O 1
ATOM 601 N N . LEU A 1 79 ? 41.810 -0.139 -42.361 1.00 89.19 79 LEU A N 1
ATOM 602 C CA . LEU A 1 79 ? 40.810 0.904 -42.112 1.00 89.19 79 LEU A CA 1
ATOM 603 C C . LEU A 1 79 ? 39.392 0.429 -42.447 1.00 89.19 79 LEU A C 1
ATOM 605 O O . LEU A 1 79 ? 38.479 0.640 -41.651 1.00 89.19 79 LEU A O 1
ATOM 609 N N . LYS A 1 80 ? 39.214 -0.279 -43.571 1.00 90.56 80 LYS A N 1
ATOM 610 C CA . LYS A 1 80 ? 37.893 -0.789 -43.956 1.00 90.56 80 LYS A CA 1
ATOM 611 C C . LYS A 1 80 ? 37.362 -1.842 -42.984 1.00 90.56 80 LYS A C 1
ATOM 613 O O . LYS A 1 80 ? 36.184 -1.821 -42.644 1.00 90.56 80 LYS A O 1
ATOM 618 N N . VAL A 1 81 ? 38.229 -2.737 -42.508 1.00 93.69 81 VAL A N 1
ATOM 619 C CA . VAL A 1 81 ? 37.857 -3.742 -41.498 1.00 93.69 81 VAL A CA 1
ATOM 620 C C . VAL A 1 81 ? 37.442 -3.076 -40.185 1.00 93.69 81 VAL A C 1
ATOM 622 O O . VAL A 1 81 ? 36.477 -3.517 -39.562 1.00 93.69 81 VAL A O 1
ATOM 625 N N . LYS A 1 82 ? 38.132 -2.006 -39.765 1.00 91.81 82 LYS A N 1
ATOM 626 C CA . LYS A 1 82 ? 37.749 -1.257 -38.560 1.00 91.81 82 LYS A CA 1
ATOM 627 C C . LYS A 1 82 ? 36.383 -0.600 -38.709 1.00 91.81 82 LYS A C 1
ATOM 629 O O . LYS A 1 82 ? 35.572 -0.746 -37.808 1.00 91.81 82 LYS A O 1
ATOM 634 N N . GLU A 1 83 ? 36.114 0.041 -39.843 1.00 94.31 83 GLU A N 1
ATOM 635 C CA . GLU A 1 83 ? 34.821 0.685 -40.105 1.00 94.31 83 GLU A CA 1
ATOM 636 C C . GLU A 1 83 ? 33.656 -0.314 -40.011 1.00 94.31 83 GLU A C 1
ATOM 638 O O . GLU A 1 83 ? 32.687 -0.061 -39.301 1.00 94.31 83 GLU A O 1
ATOM 643 N N . VAL A 1 84 ? 33.785 -1.482 -40.654 1.00 95.31 84 VAL A N 1
ATOM 644 C CA . VAL A 1 84 ? 32.764 -2.545 -40.592 1.00 95.31 84 VAL A CA 1
ATOM 645 C C . VAL A 1 84 ? 32.573 -3.031 -39.156 1.00 95.31 84 VAL A C 1
ATOM 647 O O . VAL A 1 84 ? 31.449 -3.153 -38.682 1.00 95.31 84 VAL A O 1
ATOM 650 N N . LYS A 1 85 ? 33.666 -3.252 -38.420 1.00 96.50 85 LYS A N 1
ATOM 651 C CA . LYS A 1 85 ? 33.590 -3.725 -37.035 1.00 96.50 85 LYS A CA 1
ATOM 652 C C . LYS A 1 85 ? 32.990 -2.689 -36.083 1.00 96.50 85 LYS A C 1
ATOM 654 O O . LYS A 1 85 ? 32.295 -3.051 -35.139 1.00 96.50 85 LYS A O 1
ATOM 659 N N . GLU A 1 86 ? 33.258 -1.408 -36.309 1.00 97.00 86 GLU A N 1
ATOM 660 C CA . GLU A 1 86 ? 32.654 -0.305 -35.558 1.00 97.00 86 GLU A CA 1
ATOM 661 C C . GLU A 1 86 ? 31.158 -0.159 -35.868 1.00 97.00 86 GLU A C 1
ATOM 663 O O . GLU A 1 86 ? 30.382 0.222 -34.995 1.00 97.00 86 GLU A O 1
ATOM 668 N N . GLU A 1 87 ? 30.725 -0.467 -37.090 1.00 97.44 87 GLU A N 1
ATOM 669 C CA . GLU A 1 87 ? 29.305 -0.551 -37.441 1.00 97.44 87 GLU A CA 1
ATOM 670 C C . GLU A 1 87 ? 28.614 -1.724 -36.740 1.00 97.44 87 GLU A C 1
ATOM 672 O O . GLU A 1 87 ? 27.636 -1.496 -36.031 1.00 97.44 87 GLU A O 1
ATOM 677 N N . GLU A 1 88 ? 29.185 -2.930 -36.808 1.00 96.94 88 GLU A N 1
ATOM 678 C CA . GLU A 1 88 ? 28.681 -4.097 -36.071 1.00 96.94 88 GLU A CA 1
ATOM 679 C C . GLU A 1 88 ? 28.564 -3.795 -34.569 1.00 96.94 88 GLU A C 1
ATOM 681 O O . GLU A 1 88 ? 27.531 -4.046 -33.949 1.00 96.94 88 GLU A O 1
ATOM 686 N N . LEU A 1 89 ? 29.596 -3.193 -33.967 1.00 97.62 89 LEU A N 1
ATOM 687 C CA . LEU A 1 89 ? 29.580 -2.863 -32.542 1.00 97.62 89 LEU A CA 1
ATOM 688 C C . LEU A 1 89 ? 28.447 -1.885 -32.191 1.00 97.62 89 LEU A C 1
ATOM 690 O O . LEU A 1 89 ? 27.781 -2.065 -31.170 1.00 97.62 89 LEU A O 1
ATOM 694 N N . ARG A 1 90 ? 28.205 -0.881 -33.045 1.00 97.88 90 ARG A N 1
ATOM 695 C CA . ARG A 1 90 ? 27.109 0.085 -32.872 1.00 97.88 90 ARG A CA 1
ATOM 696 C C . ARG A 1 90 ? 25.741 -0.581 -32.973 1.00 97.88 90 ARG A C 1
ATOM 698 O O . ARG A 1 90 ? 24.849 -0.242 -32.198 1.00 97.88 90 ARG A O 1
ATOM 705 N N . GLU A 1 91 ? 25.567 -1.530 -33.887 1.00 97.88 91 GLU A N 1
ATOM 706 C CA . GLU A 1 91 ? 24.317 -2.285 -34.012 1.00 97.88 91 GLU A CA 1
ATOM 707 C C . GLU A 1 91 ? 24.044 -3.141 -32.771 1.00 97.88 91 GLU A C 1
ATOM 709 O O . GLU A 1 91 ? 22.927 -3.124 -32.242 1.00 97.88 91 GLU A O 1
ATOM 714 N N . LEU A 1 92 ? 25.065 -3.839 -32.256 1.00 97.94 92 LEU A N 1
ATOM 715 C CA . LEU A 1 92 ? 24.938 -4.600 -31.012 1.00 97.94 92 LEU A CA 1
ATOM 716 C C . LEU A 1 92 ? 24.615 -3.681 -29.830 1.00 97.94 92 LEU A C 1
ATOM 718 O O . LEU A 1 92 ? 23.726 -3.997 -29.036 1.00 97.94 92 LEU A O 1
ATOM 722 N N . GLU A 1 93 ? 25.305 -2.546 -29.712 1.00 98.00 93 GLU A N 1
ATOM 723 C CA . GLU A 1 93 ? 25.045 -1.572 -28.654 1.00 98.00 93 GLU A CA 1
ATOM 724 C C . GLU A 1 93 ? 23.596 -1.073 -28.710 1.00 98.00 93 GLU A C 1
ATOM 726 O O . GLU A 1 93 ? 22.889 -1.140 -27.703 1.00 98.00 93 GLU A O 1
ATOM 731 N N . ALA A 1 94 ? 23.116 -0.664 -29.886 1.00 98.06 94 ALA A N 1
ATOM 732 C CA . ALA A 1 94 ? 21.740 -0.212 -30.068 1.00 98.06 94 ALA A CA 1
ATOM 733 C C . ALA A 1 94 ? 20.719 -1.310 -29.723 1.00 98.06 94 ALA A C 1
ATOM 735 O O . ALA A 1 94 ? 19.722 -1.048 -29.043 1.00 98.06 94 ALA A O 1
ATOM 736 N N . HIS A 1 95 ? 20.978 -2.552 -30.139 1.00 97.75 95 HIS A N 1
ATOM 737 C CA . HIS A 1 95 ? 20.123 -3.696 -29.833 1.00 97.75 95 HIS A CA 1
ATOM 738 C C . HIS A 1 95 ? 20.018 -3.947 -28.320 1.00 97.75 95 HIS A C 1
ATOM 740 O O . HIS A 1 95 ? 18.914 -4.091 -27.784 1.00 97.75 95 HIS A O 1
ATOM 746 N N . TYR A 1 96 ? 21.147 -3.972 -27.607 1.00 97.75 96 TYR A N 1
ATOM 747 C CA . TYR A 1 96 ? 21.141 -4.227 -26.167 1.00 97.75 96 TYR A CA 1
ATOM 748 C C . TYR A 1 96 ? 20.610 -3.045 -25.359 1.00 97.75 96 TYR A C 1
ATOM 750 O O . TYR A 1 96 ? 19.877 -3.265 -24.395 1.00 97.75 96 TYR A O 1
ATOM 758 N N . GLN A 1 97 ? 20.897 -1.806 -25.764 1.00 98.38 97 GLN A N 1
ATOM 759 C CA . GLN A 1 97 ? 20.307 -0.621 -25.141 1.00 98.38 97 GLN A CA 1
ATOM 760 C C . GLN A 1 97 ? 18.784 -0.631 -25.264 1.00 98.38 97 GLN A C 1
ATOM 762 O O . GLN A 1 97 ? 18.090 -0.426 -24.269 1.00 98.38 97 GLN A O 1
ATOM 767 N N . LYS A 1 98 ? 18.254 -0.940 -26.455 1.00 98.25 98 LYS A N 1
ATOM 768 C CA . LYS A 1 98 ? 16.809 -1.073 -26.658 1.00 98.25 98 LYS A CA 1
ATOM 769 C C . LYS A 1 98 ? 16.214 -2.118 -25.716 1.00 98.25 98 LYS A C 1
ATOM 771 O O . LYS A 1 98 ? 15.265 -1.821 -25.003 1.00 98.25 98 LYS A O 1
ATOM 776 N N . ARG A 1 99 ? 16.821 -3.304 -25.639 1.00 97.56 99 ARG A N 1
ATOM 777 C CA . ARG A 1 99 ? 16.340 -4.381 -24.764 1.00 97.56 99 ARG A CA 1
ATOM 778 C C . ARG A 1 99 ? 16.379 -4.011 -23.279 1.00 97.56 99 ARG A C 1
ATOM 780 O O . ARG A 1 99 ? 15.487 -4.405 -22.532 1.00 97.56 99 ARG A O 1
ATOM 787 N N . LEU A 1 100 ? 17.399 -3.272 -22.844 1.00 98.25 100 LEU A N 1
ATOM 788 C CA . LEU A 1 100 ? 17.487 -2.773 -21.470 1.00 98.25 100 LEU A CA 1
ATOM 789 C C . LEU A 1 100 ? 16.402 -1.740 -21.166 1.00 98.25 100 LEU A C 1
ATOM 791 O O . LEU A 1 100 ? 15.849 -1.761 -20.069 1.00 98.25 100 LEU A O 1
ATOM 795 N N . ASN A 1 101 ? 16.091 -0.868 -22.123 1.00 98.12 101 ASN A N 1
ATOM 796 C CA . ASN A 1 101 ? 15.019 0.111 -21.976 1.00 98.12 101 ASN A CA 1
ATOM 797 C C . ASN A 1 101 ? 13.651 -0.574 -21.934 1.00 98.12 101 ASN A C 1
ATOM 799 O O . ASN A 1 101 ? 12.895 -0.320 -21.008 1.00 98.12 101 ASN A O 1
ATOM 803 N N . ASP A 1 102 ? 13.383 -1.517 -22.841 1.00 97.75 102 ASP A N 1
ATOM 804 C CA . ASP A 1 102 ? 12.133 -2.287 -22.846 1.00 97.75 102 ASP A CA 1
ATOM 805 C C . ASP A 1 102 ? 11.929 -3.025 -21.509 1.00 97.75 102 ASP A C 1
ATOM 807 O O . ASP A 1 102 ? 10.836 -3.029 -20.943 1.00 97.75 102 ASP A O 1
ATOM 811 N N . LEU A 1 103 ? 12.999 -3.622 -20.968 1.00 97.81 103 LEU A N 1
ATOM 812 C CA . LEU A 1 103 ? 12.954 -4.302 -19.675 1.00 97.81 103 LEU A CA 1
ATOM 813 C C . LEU A 1 103 ? 12.722 -3.328 -18.513 1.00 97.81 103 LEU A C 1
ATOM 815 O O . LEU A 1 103 ? 11.986 -3.653 -17.581 1.00 97.81 103 LEU A O 1
ATOM 819 N N . ARG A 1 104 ? 13.352 -2.150 -18.552 1.00 96.44 104 ARG A N 1
ATOM 820 C CA . ARG A 1 104 ? 13.151 -1.100 -17.548 1.00 96.44 104 ARG A CA 1
ATOM 821 C C . ARG A 1 104 ? 11.711 -0.601 -17.566 1.00 96.44 104 ARG A C 1
ATOM 823 O O . ARG A 1 104 ? 11.092 -0.555 -16.511 1.00 96.44 104 ARG A O 1
ATOM 830 N N . ASP A 1 105 ? 11.175 -0.310 -18.745 1.00 97.75 105 ASP A N 1
ATOM 831 C CA . ASP A 1 105 ? 9.804 0.169 -18.911 1.00 97.75 105 ASP A CA 1
ATOM 832 C C . ASP A 1 105 ? 8.790 -0.857 -18.396 1.00 97.75 105 ASP A C 1
ATOM 834 O O . ASP A 1 105 ? 7.830 -0.498 -17.716 1.00 97.75 105 ASP A O 1
ATOM 838 N N . GLU A 1 106 ? 9.004 -2.145 -18.676 1.00 96.50 106 GLU A N 1
ATOM 839 C CA . GLU A 1 106 ? 8.123 -3.201 -18.178 1.00 96.50 106 GLU A CA 1
ATOM 840 C C . GLU A 1 106 ? 8.207 -3.353 -16.655 1.00 96.50 106 GLU A C 1
ATOM 842 O O . GLU A 1 106 ? 7.183 -3.481 -15.981 1.00 96.50 106 GLU A O 1
ATOM 847 N N . HIS A 1 107 ? 9.412 -3.271 -16.091 1.00 96.62 107 HIS A N 1
ATOM 848 C CA . HIS A 1 107 ? 9.593 -3.277 -14.644 1.00 96.62 107 HIS A CA 1
ATOM 849 C C . HIS A 1 107 ? 8.890 -2.084 -13.981 1.00 96.62 107 HIS A C 1
ATOM 851 O O . HIS A 1 107 ? 8.190 -2.260 -12.983 1.00 96.62 107 HIS A O 1
ATOM 857 N N . ASP A 1 108 ? 9.021 -0.887 -14.554 1.00 96.06 108 ASP A N 1
ATOM 858 C CA . ASP A 1 108 ? 8.385 0.325 -14.040 1.00 96.06 108 ASP A CA 1
ATOM 859 C C . ASP A 1 108 ? 6.854 0.230 -14.121 1.00 96.06 108 ASP A C 1
ATOM 861 O O . ASP A 1 108 ? 6.158 0.615 -13.180 1.00 96.06 108 ASP A O 1
ATOM 865 N N . ARG A 1 109 ? 6.302 -0.358 -15.191 1.00 94.50 109 ARG A N 1
ATOM 866 C CA . ARG A 1 109 ? 4.858 -0.640 -15.293 1.00 94.50 109 ARG A CA 1
ATOM 867 C C . ARG A 1 109 ? 4.378 -1.575 -14.189 1.00 94.50 109 ARG A C 1
ATOM 869 O O . ARG A 1 109 ? 3.379 -1.2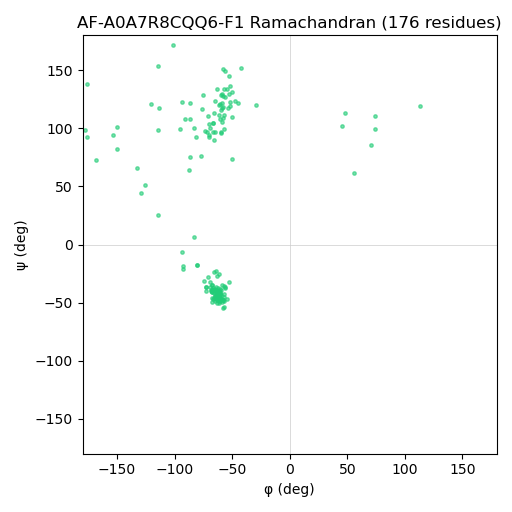75 -13.538 1.00 94.50 109 ARG A O 1
ATOM 876 N N . ILE A 1 110 ? 5.078 -2.686 -13.962 1.00 93.19 110 ILE A N 1
ATOM 877 C CA . ILE A 1 110 ? 4.706 -3.666 -12.931 1.00 93.19 110 ILE A CA 1
ATOM 878 C C . ILE A 1 110 ? 4.807 -3.046 -11.532 1.00 93.19 110 ILE A C 1
ATOM 880 O O . ILE A 1 110 ? 3.909 -3.241 -10.707 1.00 93.19 110 ILE A O 1
ATOM 884 N N . ALA A 1 111 ? 5.865 -2.275 -11.264 1.00 94.00 111 ALA A N 1
ATOM 885 C CA . ALA A 1 111 ? 6.042 -1.576 -9.995 1.00 94.00 111 ALA A CA 1
ATOM 886 C C . ALA A 1 111 ? 4.888 -0.594 -9.734 1.00 94.00 111 ALA A C 1
ATOM 888 O O . ALA A 1 111 ? 4.276 -0.641 -8.668 1.00 94.00 111 ALA A O 1
ATOM 889 N N . ASN A 1 112 ? 4.518 0.210 -10.736 1.00 93.25 112 ASN A N 1
ATOM 890 C CA . ASN A 1 112 ? 3.414 1.165 -10.625 1.00 93.25 112 ASN A CA 1
ATOM 891 C C . ASN A 1 112 ? 2.068 0.474 -10.356 1.00 93.25 112 ASN A C 1
ATOM 893 O O . ASN A 1 112 ? 1.352 0.869 -9.438 1.00 93.25 112 ASN A O 1
ATOM 897 N N . LEU A 1 113 ? 1.739 -0.591 -11.098 1.00 92.50 113 LEU A N 1
ATOM 898 C CA . LEU A 1 113 ? 0.509 -1.361 -10.868 1.00 92.50 113 LEU A CA 1
ATOM 899 C C . LEU A 1 113 ? 0.469 -1.956 -9.453 1.00 92.50 113 LEU A C 1
ATOM 901 O O . LEU A 1 113 ? -0.574 -1.964 -8.799 1.00 92.50 113 LEU A O 1
ATOM 905 N N . THR A 1 114 ? 1.611 -2.437 -8.957 1.00 91.44 114 THR A N 1
ATOM 906 C CA . THR A 1 114 ? 1.716 -3.005 -7.607 1.00 91.44 114 THR A CA 1
ATOM 907 C C . THR A 1 114 ? 1.461 -1.945 -6.537 1.00 91.44 114 THR A C 1
ATOM 909 O O . THR A 1 114 ? 0.694 -2.190 -5.603 1.00 91.44 114 THR A O 1
ATOM 912 N N . ASP A 1 115 ? 2.044 -0.756 -6.692 1.00 91.50 115 ASP A N 1
ATOM 913 C CA . ASP A 1 115 ? 1.840 0.367 -5.776 1.00 91.50 115 ASP A CA 1
ATOM 914 C C . ASP A 1 115 ? 0.379 0.839 -5.766 1.00 91.50 115 ASP A C 1
ATOM 916 O O . ASP A 1 115 ? -0.180 1.101 -4.697 1.00 91.50 115 ASP A O 1
ATOM 920 N N . GLU A 1 116 ? -0.269 0.907 -6.931 1.00 91.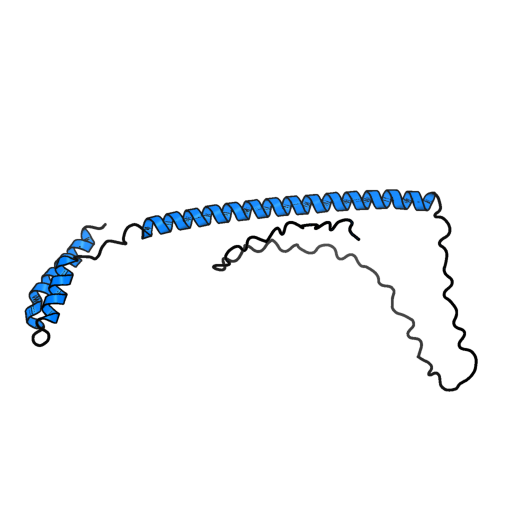56 116 GLU A N 1
ATOM 921 C CA . GLU A 1 116 ? -1.686 1.267 -7.049 1.00 91.56 116 GLU A CA 1
ATOM 922 C C . GLU A 1 116 ? -2.586 0.266 -6.317 1.00 91.56 116 GLU A C 1
ATOM 924 O O . GLU A 1 116 ? -3.392 0.659 -5.465 1.00 91.56 116 GLU A O 1
ATOM 929 N N . HIS A 1 117 ? -2.405 -1.032 -6.574 1.00 89.25 117 HIS A N 1
ATOM 930 C CA . HIS A 1 117 ? -3.166 -2.090 -5.907 1.00 89.25 117 HIS A CA 1
ATOM 931 C C . HIS A 1 117 ? -2.904 -2.146 -4.400 1.00 89.25 117 HIS A C 1
ATOM 933 O O . HIS A 1 117 ? -3.821 -2.401 -3.608 1.00 89.25 117 HIS A O 1
ATOM 939 N N . PHE A 1 118 ? -1.669 -1.882 -3.974 1.00 93.50 118 PHE A N 1
ATOM 940 C CA . PHE A 1 118 ? -1.326 -1.794 -2.562 1.00 93.50 118 PHE A CA 1
ATOM 941 C C . PHE A 1 118 ? -2.038 -0.614 -1.896 1.00 93.50 118 PHE A C 1
ATOM 943 O O . PHE A 1 118 ? -2.699 -0.786 -0.870 1.00 93.50 118 PHE A O 1
ATOM 950 N N . GLN A 1 119 ? -1.981 0.574 -2.499 1.00 93.25 119 GLN A N 1
ATOM 951 C CA . GLN A 1 119 ? -2.673 1.755 -1.985 1.00 93.25 119 GLN A CA 1
ATOM 952 C C . GLN A 1 119 ? -4.192 1.573 -1.953 1.00 93.25 119 GLN A C 1
ATOM 954 O O . GLN A 1 119 ? -4.844 2.009 -1.001 1.00 93.25 119 GLN A O 1
ATOM 959 N N . GLU A 1 120 ? -4.777 0.931 -2.962 1.00 93.19 120 GLU A N 1
ATOM 960 C CA . GLU A 1 120 ? -6.200 0.596 -2.982 1.00 93.19 120 GLU A CA 1
ATOM 961 C C . GLU A 1 120 ? -6.562 -0.358 -1.836 1.00 93.19 120 GLU A C 1
ATOM 963 O O . GLU A 1 120 ? -7.511 -0.110 -1.084 1.00 93.19 120 GLU A O 1
ATOM 968 N N . SER A 1 121 ? -5.754 -1.399 -1.635 1.00 90.44 121 SER A N 1
ATOM 969 C CA . SER A 1 121 ? -5.919 -2.349 -0.534 1.00 90.44 121 SER A CA 1
ATOM 970 C C . SER A 1 121 ? -5.816 -1.654 0.825 1.00 90.44 121 SER A C 1
ATOM 972 O O . SER A 1 121 ? -6.661 -1.872 1.698 1.00 90.44 121 SER A O 1
ATOM 974 N N . LEU A 1 122 ? -4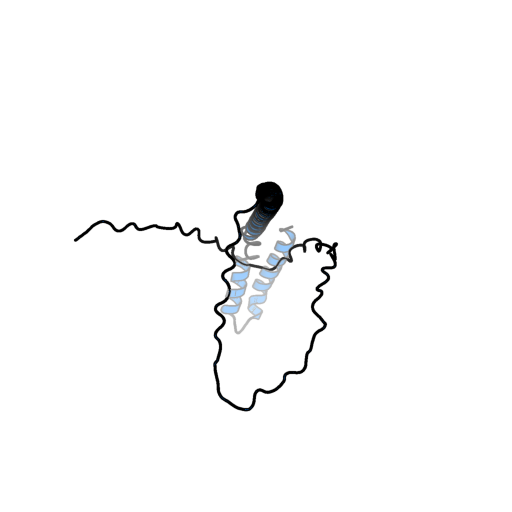.850 -0.746 0.992 1.00 91.81 122 LEU A N 1
ATOM 975 C CA . LEU A 1 122 ? -4.727 0.076 2.192 1.00 91.81 122 LEU A CA 1
ATOM 976 C C . LEU A 1 122 ? -5.948 0.964 2.405 1.00 91.81 122 LEU A C 1
ATOM 978 O O . LEU A 1 122 ? -6.443 1.029 3.524 1.00 91.81 122 LEU A O 1
ATOM 982 N N . LYS A 1 123 ? -6.476 1.621 1.365 1.00 89.75 123 LYS A N 1
ATOM 983 C CA . LYS A 1 123 ? -7.702 2.431 1.472 1.00 89.75 123 LYS A CA 1
ATOM 984 C C . LYS A 1 123 ? -8.894 1.579 1.894 1.00 89.75 123 LYS A C 1
ATOM 986 O O . LYS A 1 123 ? -9.661 2.004 2.756 1.00 89.75 123 LYS A O 1
ATOM 991 N N . LYS A 1 124 ? -9.033 0.371 1.342 1.00 88.06 124 LYS A N 1
ATOM 992 C CA . LYS A 1 124 ? -10.102 -0.567 1.703 1.00 88.06 124 LYS A CA 1
ATOM 993 C C . LYS A 1 124 ? -9.996 -0.983 3.165 1.00 88.06 124 LYS A C 1
ATOM 995 O O . LYS A 1 124 ? -10.967 -0.830 3.900 1.00 88.06 124 LYS A O 1
ATOM 1000 N N . ILE A 1 125 ? -8.817 -1.410 3.615 1.00 88.00 125 ILE A N 1
ATOM 1001 C CA . ILE A 1 125 ? -8.562 -1.716 5.029 1.00 88.00 125 ILE A CA 1
ATOM 1002 C C . ILE A 1 125 ? -8.866 -0.479 5.872 1.00 88.00 125 ILE A C 1
ATOM 1004 O O . ILE A 1 125 ? -9.709 -0.520 6.759 1.00 88.00 125 ILE A O 1
ATOM 1008 N N . GLN A 1 126 ? -8.281 0.665 5.546 1.00 85.75 126 GLN A N 1
ATOM 1009 C CA . GLN A 1 126 ? -8.497 1.892 6.294 1.00 85.75 126 GLN A CA 1
ATOM 1010 C C . GLN A 1 126 ? -9.983 2.264 6.369 1.00 85.75 126 GLN A C 1
ATOM 1012 O O . GLN A 1 126 ? -10.413 2.728 7.411 1.00 85.75 126 GLN A O 1
ATOM 1017 N N . SER A 1 127 ? -10.787 2.032 5.327 1.00 81.81 127 SER A N 1
ATOM 1018 C CA . SER A 1 127 ? -12.238 2.266 5.365 1.00 81.81 127 SER A CA 1
ATOM 1019 C C . SER A 1 127 ? -12.971 1.325 6.330 1.00 81.81 127 SER A C 1
ATOM 1021 O O . SER A 1 127 ? -13.836 1.780 7.077 1.00 81.81 127 SER A O 1
ATOM 1023 N N . LEU A 1 128 ? -12.569 0.051 6.390 1.00 79.56 128 LEU A N 1
ATOM 1024 C CA . LEU A 1 128 ? -13.117 -0.936 7.326 1.00 79.56 128 LEU A CA 1
ATOM 1025 C C . LEU A 1 128 ? -12.743 -0.619 8.780 1.00 79.56 128 LEU A C 1
ATOM 1027 O O . LEU A 1 128 ? -13.541 -0.851 9.681 1.00 79.56 128 LEU A O 1
ATOM 1031 N N . PHE A 1 129 ? -11.546 -0.072 9.002 1.00 73.25 129 PHE A N 1
ATOM 1032 C CA . PHE A 1 129 ? -11.024 0.256 10.333 1.00 73.25 129 PHE A CA 1
ATOM 1033 C C . PHE A 1 129 ? -11.323 1.702 10.782 1.00 73.25 129 PHE A C 1
ATOM 1035 O O . PHE A 1 129 ? -11.247 1.996 11.973 1.00 73.25 129 PHE A O 1
ATOM 1042 N N . LYS A 1 130 ? -11.658 2.616 9.856 1.00 66.38 130 LYS A N 1
ATOM 1043 C CA . LYS A 1 130 ? -12.099 3.997 10.145 1.00 66.38 130 LYS A CA 1
ATOM 1044 C C . LYS A 1 130 ? -13.525 4.046 10.668 1.00 66.38 130 LYS A C 1
ATOM 1046 O O . LYS A 1 130 ? -13.834 4.928 11.466 1.00 66.38 130 LYS A O 1
ATOM 1051 N N . ALA A 1 131 ? -14.389 3.125 10.241 1.00 61.53 131 ALA A N 1
ATOM 1052 C CA . ALA A 1 131 ? -15.596 2.856 11.003 1.00 61.53 131 ALA A CA 1
ATOM 1053 C C . ALA A 1 131 ? -15.123 2.352 12.374 1.00 61.53 131 ALA A C 1
ATOM 1055 O O . ALA A 1 131 ? -14.386 1.364 12.402 1.00 61.53 131 ALA A O 1
ATOM 1056 N N . PRO A 1 132 ? -15.454 3.022 13.497 1.00 56.09 132 PRO A N 1
ATOM 1057 C CA . PRO A 1 132 ? -15.067 2.518 14.804 1.00 56.09 132 PRO A CA 1
ATOM 1058 C C . PRO A 1 132 ? -15.572 1.086 14.864 1.00 56.09 132 PRO A C 1
ATOM 1060 O O . PRO A 1 132 ? -16.769 0.872 14.680 1.00 56.09 132 PRO A O 1
ATOM 1063 N N . LEU A 1 133 ? -14.635 0.142 14.999 1.00 59.19 133 LEU A N 1
ATOM 1064 C CA . LEU A 1 133 ? -14.812 -1.308 15.049 1.00 59.19 133 LEU A CA 1
ATOM 1065 C C . LEU A 1 133 ? -15.890 -1.674 16.074 1.00 59.19 133 LEU A C 1
ATOM 1067 O O . LEU A 1 133 ? -15.550 -2.111 17.158 1.00 59.19 133 LEU A O 1
ATOM 1071 N N . LYS A 1 134 ? -17.167 -1.440 15.760 1.00 62.69 134 LYS A N 1
ATOM 1072 C CA . LYS A 1 134 ? -18.307 -1.452 16.683 1.00 62.69 134 LYS A CA 1
ATOM 1073 C C . LYS A 1 134 ? -17.984 -0.681 17.983 1.00 62.69 134 LYS A C 1
ATOM 1075 O O . LYS A 1 134 ? -17.293 -1.181 18.863 1.00 62.69 134 LYS A O 1
ATOM 1080 N N . GLY A 1 135 ? -18.478 0.557 18.118 1.00 67.38 135 GLY A N 1
ATOM 1081 C CA . GLY A 1 135 ? -18.336 1.340 19.359 1.00 67.38 135 GLY A CA 1
ATOM 1082 C C . GLY A 1 135 ? -18.588 0.496 20.626 1.00 67.38 135 GLY A C 1
ATOM 1083 O O . GLY A 1 135 ? -19.302 -0.507 20.553 1.00 67.38 135 GLY A O 1
ATOM 1084 N N . PRO A 1 136 ? -17.978 0.852 21.772 1.00 73.19 136 PRO A N 1
ATOM 1085 C CA . PRO A 1 136 ? -17.908 -0.014 22.948 1.00 73.19 136 PRO A CA 1
ATOM 1086 C C . PRO A 1 136 ? -19.276 -0.610 23.284 1.00 73.19 136 PRO A C 1
ATOM 1088 O O . PRO A 1 136 ? -20.246 0.120 23.468 1.00 73.19 136 PRO A O 1
ATOM 1091 N N . VAL A 1 137 ? -19.353 -1.940 23.345 1.00 83.25 137 VAL A N 1
ATOM 1092 C CA . VAL A 1 137 ? -20.606 -2.657 23.602 1.00 83.25 137 VAL A CA 1
ATOM 1093 C C . VAL A 1 137 ? -21.157 -2.242 24.968 1.00 83.25 137 VAL A C 1
ATOM 1095 O O . VAL A 1 137 ? -20.498 -2.436 25.991 1.00 83.25 137 VAL A O 1
ATOM 1098 N N . CYS A 1 138 ? -22.377 -1.696 24.976 1.00 90.44 138 CYS A N 1
ATOM 1099 C CA . CYS A 1 138 ? -23.105 -1.286 26.180 1.00 90.44 138 CYS A CA 1
ATOM 1100 C C . CYS A 1 138 ? -22.327 -0.290 27.069 1.00 90.44 138 CYS A C 1
ATOM 1102 O O . CYS A 1 138 ? -22.049 -0.606 28.232 1.00 90.44 138 CYS A O 1
ATOM 1104 N N . PRO A 1 139 ? -21.977 0.910 26.563 1.00 89.12 139 PRO A N 1
ATOM 1105 C CA . PRO A 1 139 ? -21.056 1.820 27.246 1.00 89.12 139 PRO A CA 1
A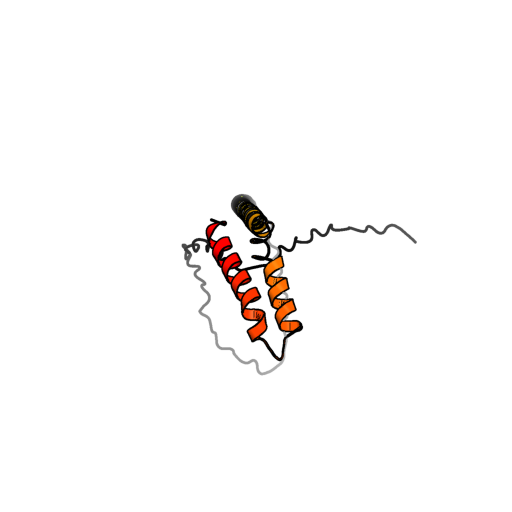TOM 1106 C C . PRO A 1 139 ? -21.607 2.298 28.595 1.00 89.12 139 PRO A C 1
ATOM 1108 O O . PRO A 1 139 ? -20.896 2.252 29.598 1.00 89.12 139 PRO A O 1
ATOM 1111 N N . ASP A 1 140 ? -22.890 2.654 28.654 1.00 90.25 140 ASP A N 1
ATOM 1112 C CA . ASP A 1 140 ? -23.523 3.169 29.874 1.00 90.25 140 ASP A CA 1
ATOM 1113 C C . ASP A 1 140 ? -23.638 2.096 30.961 1.00 90.25 140 ASP A C 1
ATOM 1115 O O . ASP A 1 140 ? -23.412 2.348 32.146 1.00 90.25 140 ASP A O 1
ATOM 1119 N N . VAL A 1 141 ? -23.965 0.862 30.563 1.00 92.88 141 VAL A N 1
ATOM 1120 C CA . VAL A 1 141 ? -24.107 -0.262 31.497 1.00 92.88 141 VAL A CA 1
ATOM 1121 C C . VAL A 1 141 ? -22.737 -0.713 32.003 1.00 92.88 141 VAL A C 1
ATOM 1123 O O . VAL A 1 141 ? -22.594 -1.020 33.184 1.00 92.88 141 VAL A O 1
ATOM 1126 N N . ARG A 1 142 ? -21.709 -0.676 31.143 1.00 92.50 142 ARG A N 1
ATOM 1127 C CA . ARG A 1 142 ? -20.315 -0.917 31.536 1.00 92.50 142 ARG A CA 1
ATOM 1128 C C . ARG A 1 142 ? -19.868 0.061 32.623 1.00 92.50 142 ARG A C 1
ATOM 1130 O O . ARG A 1 142 ? -19.312 -0.377 33.625 1.00 92.50 142 ARG A O 1
ATOM 1137 N N . GLN A 1 143 ? -20.137 1.356 32.450 1.00 94.62 143 GLN A N 1
ATOM 1138 C CA . GLN A 1 143 ? -19.791 2.375 33.449 1.00 94.62 143 GLN A CA 1
ATOM 1139 C C . GLN A 1 143 ? -20.509 2.135 34.783 1.00 94.62 143 GLN A C 1
ATOM 1141 O O . GLN A 1 143 ? -19.889 2.215 35.837 1.00 94.62 143 GLN A O 1
ATOM 1146 N N . LYS A 1 144 ? -21.787 1.735 34.763 1.00 93.88 144 LYS A N 1
ATOM 1147 C CA . LYS A 1 144 ? -22.525 1.386 35.993 1.00 93.88 144 LYS A CA 1
ATOM 1148 C C . LYS A 1 144 ? -21.900 0.219 36.763 1.00 93.88 144 LYS A C 1
ATOM 1150 O O . LYS A 1 144 ? -21.898 0.244 37.991 1.00 93.88 144 LYS A O 1
ATOM 1155 N N . VAL A 1 145 ? -21.379 -0.794 36.068 1.00 95.44 145 VAL A N 1
ATOM 1156 C CA . VAL A 1 145 ? -20.680 -1.921 36.712 1.00 95.44 145 VAL A CA 1
ATOM 1157 C C . VAL A 1 145 ? -19.379 -1.455 37.357 1.00 95.44 145 VAL A C 1
ATOM 1159 O O . VAL A 1 145 ? -19.142 -1.776 38.519 1.00 95.44 145 VAL A O 1
ATOM 1162 N N . ILE A 1 146 ? -18.574 -0.674 36.628 1.00 95.12 146 ILE A N 1
ATOM 1163 C CA . ILE A 1 146 ? -17.304 -0.124 37.126 1.00 95.12 146 ILE A CA 1
ATOM 1164 C C . ILE A 1 146 ? -17.557 0.717 38.379 1.00 95.12 146 ILE A C 1
ATOM 1166 O O . ILE A 1 146 ? -17.044 0.388 39.446 1.00 95.12 146 ILE A O 1
ATOM 1170 N N . ASN A 1 147 ? -18.458 1.695 38.285 1.00 95.75 147 ASN A N 1
ATOM 1171 C CA . ASN A 1 147 ? -18.805 2.568 39.403 1.00 95.75 147 ASN A CA 1
ATOM 1172 C C . ASN A 1 147 ? -19.337 1.777 40.609 1.00 95.75 147 ASN A C 1
ATOM 1174 O O . ASN A 1 147 ? -19.106 2.158 41.753 1.00 95.75 147 ASN A O 1
ATOM 1178 N N . CYS A 1 148 ? -20.069 0.680 40.391 1.00 96.19 148 CYS A N 1
ATOM 1179 C CA . CYS A 1 148 ? -20.567 -0.133 41.497 1.00 96.19 148 CYS A CA 1
ATOM 1180 C C . CYS A 1 148 ? -19.423 -0.803 42.264 1.00 96.19 148 CYS A C 1
ATOM 1182 O O . CYS A 1 148 ? -19.408 -0.743 43.494 1.00 96.19 148 CYS A O 1
ATOM 1184 N N . TYR A 1 149 ? -18.467 -1.406 41.554 1.00 96.50 149 TYR A N 1
ATOM 1185 C CA . TYR A 1 149 ? -17.321 -2.058 42.184 1.00 96.50 149 TYR A CA 1
ATOM 1186 C C . TYR A 1 149 ? -16.379 -1.060 42.855 1.00 96.50 149 TYR A C 1
ATOM 1188 O O . TYR A 1 149 ? -15.918 -1.334 43.960 1.00 96.50 149 TYR A O 1
ATOM 1196 N N . GLU A 1 150 ? -16.151 0.103 42.243 1.00 96.06 150 GLU A N 1
ATOM 1197 C CA . GLU A 1 150 ? -15.340 1.175 42.835 1.00 96.06 150 GLU A CA 1
ATOM 1198 C C . GLU A 1 150 ? -15.935 1.674 44.159 1.00 96.06 150 GLU A C 1
ATOM 1200 O O . GLU A 1 150 ? -15.212 1.848 45.137 1.00 96.06 150 GLU A O 1
ATOM 1205 N N . ASN A 1 151 ? -17.262 1.821 44.232 1.00 95.81 151 ASN A N 1
ATOM 1206 C CA . ASN A 1 151 ? -17.948 2.265 45.449 1.00 95.81 151 ASN A CA 1
ATOM 1207 C C . ASN A 1 151 ? -18.163 1.150 46.493 1.00 95.81 151 ASN A C 1
ATOM 1209 O O . ASN A 1 151 ? -18.445 1.448 47.651 1.00 95.81 151 ASN A O 1
ATOM 1213 N N . ASN A 1 152 ? -18.071 -0.131 46.109 1.00 93.38 152 ASN A N 1
ATOM 1214 C CA . ASN A 1 152 ? -18.384 -1.281 46.971 1.00 93.38 152 ASN A CA 1
ATOM 1215 C C . ASN A 1 152 ? -17.263 -2.332 46.978 1.00 93.38 152 ASN A C 1
ATOM 1217 O O . ASN A 1 152 ? -17.534 -3.533 46.912 1.00 93.38 152 ASN A O 1
ATOM 1221 N N . ALA A 1 153 ? -16.007 -1.893 47.090 1.00 91.31 153 ALA A N 1
ATOM 1222 C CA . ALA A 1 153 ? -14.837 -2.777 47.057 1.00 91.31 153 ALA A CA 1
ATOM 1223 C C . ALA A 1 153 ? -14.881 -3.894 48.123 1.00 91.31 153 ALA A C 1
ATOM 1225 O O . ALA A 1 153 ? -14.520 -5.034 47.844 1.00 91.31 153 ALA A O 1
ATOM 1226 N N . GLU A 1 154 ? -15.387 -3.598 49.323 1.00 93.75 154 GLU A N 1
ATOM 1227 C CA . GLU A 1 154 ? -15.509 -4.569 50.424 1.00 93.75 154 GLU A CA 1
ATOM 1228 C C . GLU A 1 154 ? -16.741 -5.484 50.305 1.00 93.75 154 GLU A C 1
ATOM 1230 O O . GLU A 1 154 ? -16.816 -6.528 50.952 1.00 93.75 154 GLU A O 1
ATOM 1235 N N . ARG A 1 155 ? -17.736 -5.102 49.491 1.00 92.94 155 ARG A N 1
ATOM 1236 C CA . ARG A 1 155 ? -19.010 -5.827 49.332 1.00 92.94 155 ARG A CA 1
ATOM 1237 C C . ARG A 1 155 ? -19.376 -6.007 47.851 1.00 92.94 155 ARG A C 1
ATOM 1239 O O . ARG A 1 155 ? -20.417 -5.517 47.407 1.00 92.94 155 ARG A O 1
ATOM 1246 N N . PRO A 1 156 ? -18.587 -6.778 47.082 1.00 91.75 156 PRO A N 1
ATOM 1247 C CA . PRO A 1 156 ? -18.769 -6.928 45.634 1.00 91.75 156 PRO A CA 1
ATOM 1248 C C . PRO A 1 156 ? -20.097 -7.594 45.235 1.00 91.75 156 PRO A C 1
ATOM 1250 O O . PRO A 1 156 ? -20.581 -7.397 44.122 1.00 91.75 156 PRO A O 1
ATOM 1253 N N . LEU A 1 157 ? -20.711 -8.369 46.135 1.00 94.25 157 LEU A N 1
ATOM 1254 C CA . LEU A 1 157 ? -21.986 -9.056 45.891 1.00 94.25 157 LEU A CA 1
ATOM 1255 C C . LEU A 1 157 ? -23.167 -8.092 45.695 1.00 94.25 157 LEU A C 1
ATOM 1257 O O . LEU A 1 157 ? -24.129 -8.452 45.020 1.00 94.25 157 LEU A O 1
ATOM 1261 N N . VAL A 1 158 ? -23.082 -6.859 46.211 1.00 94.38 158 VAL A N 1
ATOM 1262 C CA . VAL A 1 158 ? -24.108 -5.819 45.999 1.00 94.38 158 VAL A CA 1
ATOM 1263 C C . VAL A 1 158 ? -24.218 -5.449 44.511 1.00 94.38 158 VAL A C 1
ATOM 1265 O O . VAL A 1 158 ? -25.291 -5.100 44.029 1.00 94.38 158 VAL A O 1
ATOM 1268 N N . CYS A 1 159 ? -23.137 -5.620 43.743 1.00 95.88 159 CYS A N 1
ATOM 1269 C CA . CYS A 1 159 ? -23.087 -5.326 42.311 1.00 95.88 159 CYS A CA 1
ATOM 1270 C C . CYS A 1 159 ? -23.621 -6.454 41.414 1.00 95.88 159 CYS A C 1
ATOM 1272 O O . CYS A 1 159 ? -23.540 -6.365 40.190 1.00 95.88 159 CYS A O 1
ATOM 1274 N N . ALA A 1 160 ? -24.195 -7.521 41.978 1.00 95.38 160 ALA A N 1
ATOM 1275 C CA . ALA A 1 160 ? -24.712 -8.639 41.187 1.00 95.38 160 ALA A CA 1
ATOM 1276 C C . ALA A 1 160 ? -25.773 -8.203 40.153 1.00 95.38 160 ALA A C 1
ATOM 1278 O O . ALA A 1 160 ? -25.815 -8.723 39.035 1.00 95.38 160 ALA A O 1
ATOM 1279 N N . GLU A 1 161 ? -26.609 -7.220 40.493 1.00 94.81 161 GLU A N 1
ATOM 1280 C CA . GLU A 1 161 ? -27.664 -6.722 39.607 1.00 94.81 161 GLU A CA 1
ATOM 1281 C C . GLU A 1 161 ? -27.121 -5.891 38.432 1.00 94.81 161 GLU A C 1
ATOM 1283 O O . GLU A 1 161 ? -27.563 -6.070 37.289 1.00 94.81 161 GLU A O 1
ATOM 1288 N N . SER A 1 162 ? -26.111 -5.046 38.670 1.00 93.31 162 SER A N 1
ATOM 1289 C CA . SER A 1 162 ? -25.453 -4.263 37.614 1.00 93.31 162 SER A CA 1
ATOM 1290 C C . SER A 1 162 ? -24.697 -5.171 36.635 1.00 93.31 162 SER A C 1
ATOM 1292 O O . SER A 1 162 ? -24.746 -4.976 35.419 1.00 93.31 162 SER A O 1
ATOM 1294 N N . VAL A 1 163 ? -24.076 -6.244 37.133 1.00 95.69 163 VAL A N 1
ATOM 1295 C CA . VAL A 1 163 ? -23.424 -7.258 36.289 1.00 95.69 163 VAL A CA 1
ATOM 1296 C C . VAL A 1 163 ? -24.444 -8.055 35.470 1.00 95.69 163 VAL A C 1
ATOM 1298 O O . VAL A 1 163 ? -24.211 -8.332 34.291 1.00 95.69 163 VAL A O 1
ATOM 1301 N N . LYS A 1 164 ? -25.603 -8.400 36.048 1.00 96.00 164 LYS A N 1
ATOM 1302 C CA . LYS A 1 164 ? -26.682 -9.104 35.333 1.00 96.00 164 LYS A CA 1
ATOM 1303 C C . LYS A 1 164 ? -27.230 -8.272 34.171 1.00 96.00 164 LYS A C 1
ATOM 1305 O O . LYS A 1 164 ? -27.436 -8.806 33.080 1.00 96.00 164 LYS A O 1
ATOM 1310 N N . THR A 1 165 ? -27.424 -6.971 34.377 1.00 94.38 165 THR A N 1
ATOM 1311 C CA . THR A 1 165 ? -27.855 -6.045 33.317 1.00 94.38 165 THR A CA 1
ATOM 1312 C C . THR A 1 165 ? -26.794 -5.886 32.231 1.00 94.38 165 THR A C 1
ATOM 1314 O O . THR A 1 165 ? -27.133 -5.953 31.048 1.00 94.38 165 THR A O 1
ATOM 1317 N N . PHE A 1 166 ? -25.511 -5.780 32.593 1.00 95.00 166 PHE A N 1
ATOM 1318 C CA . PHE A 1 166 ? -24.418 -5.760 31.615 1.00 95.00 166 PHE A CA 1
ATOM 1319 C C . PHE A 1 166 ? -24.373 -7.042 30.776 1.00 95.00 166 PHE A C 1
ATOM 1321 O O . PHE A 1 166 ? -24.328 -6.978 29.548 1.00 95.00 166 PHE A O 1
ATOM 1328 N N . ARG A 1 167 ? -24.475 -8.211 31.420 1.00 94.19 167 ARG A N 1
ATOM 1329 C CA . ARG A 1 167 ? -24.517 -9.514 30.742 1.00 94.19 167 ARG A CA 1
ATOM 1330 C C . ARG A 1 167 ? -25.658 -9.600 29.729 1.00 94.19 167 ARG A C 1
ATOM 1332 O O . ARG A 1 167 ? -25.439 -10.100 28.627 1.00 94.19 167 ARG A O 1
ATOM 1339 N N . ASN A 1 168 ? -26.856 -9.146 30.095 1.00 94.62 168 ASN A N 1
ATOM 1340 C CA . ASN A 1 168 ? -28.007 -9.156 29.192 1.00 94.62 168 ASN A CA 1
ATOM 1341 C C . ASN A 1 168 ? -27.763 -8.241 27.989 1.00 94.62 168 ASN A C 1
ATOM 1343 O O . ASN A 1 168 ? -27.894 -8.690 26.858 1.00 94.62 168 ASN A O 1
ATOM 1347 N N . CYS A 1 169 ? -27.287 -7.018 28.222 1.00 93.00 169 CYS A N 1
ATOM 1348 C CA . CYS A 1 169 ? -26.983 -6.081 27.145 1.00 93.00 169 CYS A CA 1
ATOM 1349 C C . CYS A 1 169 ? -25.917 -6.629 26.172 1.00 93.00 169 CYS A C 1
ATOM 1351 O O . CYS A 1 169 ? -26.088 -6.573 24.955 1.00 93.00 169 CYS A O 1
ATOM 1353 N N . VAL A 1 170 ? -24.844 -7.242 26.691 1.00 91.88 170 VAL A N 1
ATOM 1354 C CA . VAL A 1 170 ? -23.817 -7.891 25.856 1.00 91.88 170 VAL A CA 1
ATOM 1355 C C . VAL A 1 170 ? -24.408 -9.056 25.065 1.00 91.88 170 VAL A C 1
ATOM 1357 O O . VAL A 1 170 ? -24.099 -9.204 23.883 1.00 91.88 170 VAL A O 1
ATOM 1360 N N . ARG A 1 171 ? -25.260 -9.879 25.686 1.00 91.06 171 ARG A N 1
ATOM 1361 C CA . ARG A 1 171 ? -25.947 -10.976 24.997 1.00 91.06 171 ARG A CA 1
ATOM 1362 C C . ARG A 1 171 ? -26.792 -10.444 23.840 1.00 91.06 171 ARG A C 1
ATOM 1364 O O . ARG A 1 171 ? -26.669 -10.964 22.740 1.00 91.06 171 ARG A O 1
ATOM 1371 N N . ASP A 1 172 ? -27.572 -9.397 24.066 1.00 88.94 172 ASP A N 1
ATOM 1372 C CA . ASP A 1 172 ? -28.496 -8.858 23.069 1.00 88.94 172 ASP A CA 1
ATOM 1373 C C . ASP A 1 172 ? -27.734 -8.183 21.909 1.00 88.94 172 ASP A C 1
ATOM 1375 O O . ASP A 1 172 ? -28.070 -8.383 20.744 1.00 88.94 172 ASP A O 1
ATOM 1379 N N . SER A 1 173 ? -26.610 -7.510 22.194 1.00 86.00 173 SER A N 1
ATOM 1380 C CA . SER A 1 173 ? -25.735 -6.894 21.176 1.00 86.00 173 SER A CA 1
ATOM 1381 C C . SER A 1 173 ? -25.111 -7.885 20.179 1.00 86.00 173 SER A C 1
ATOM 1383 O O . SER A 1 173 ? -24.772 -7.521 19.048 1.00 86.00 173 SER A O 1
ATOM 1385 N N . ARG A 1 174 ? -24.959 -9.156 20.583 1.00 82.50 174 ARG A N 1
ATOM 1386 C CA . ARG A 1 174 ? -24.446 -10.221 19.707 1.00 82.50 174 ARG A CA 1
ATOM 1387 C C . ARG A 1 174 ? -25.459 -10.606 18.633 1.00 82.50 174 ARG A C 1
ATOM 1389 O O . ARG A 1 174 ? -25.042 -11.043 17.568 1.00 82.50 174 ARG A O 1
ATOM 1396 N N . PHE A 1 175 ? -26.753 -10.437 18.905 1.00 76.38 175 PHE A N 1
ATOM 1397 C CA . PHE A 1 175 ? -27.833 -10.796 17.985 1.00 76.38 175 PHE A CA 1
ATOM 1398 C C . PHE A 1 175 ? -28.278 -9.635 17.090 1.00 76.38 175 PHE A C 1
ATOM 1400 O O . PHE A 1 175 ? -28.856 -9.878 16.040 1.00 76.38 175 PHE A O 1
ATOM 1407 N N . THR A 1 176 ? -28.008 -8.385 17.473 1.00 64.12 176 THR A N 1
ATOM 1408 C CA . THR A 1 176 ? -28.439 -7.194 16.718 1.00 64.12 176 THR A CA 1
ATOM 1409 C C . THR A 1 176 ? -27.404 -6.664 15.723 1.00 64.12 176 THR A C 1
ATOM 1411 O O . THR A 1 176 ? -27.703 -5.731 14.986 1.00 64.12 176 THR A O 1
ATOM 1414 N N . SER A 1 177 ? -26.183 -7.211 15.704 1.00 55.94 177 SER A N 1
ATOM 1415 C CA . SER A 1 177 ? -25.068 -6.714 14.879 1.00 55.94 177 SER A CA 1
ATOM 1416 C C . SER A 1 177 ? -24.602 -7.686 13.783 1.00 55.94 177 SER A C 1
ATOM 1418 O O . SER A 1 177 ? -23.427 -7.632 13.386 1.00 55.94 177 SER A O 1
ATOM 1420 N N . GLY A 1 178 ? -25.509 -8.570 13.346 1.00 45.22 178 GLY A N 1
ATOM 1421 C CA . GLY A 1 178 ? -25.368 -9.484 12.207 1.00 45.22 178 GLY A CA 1
ATOM 1422 C C . GLY A 1 178 ? -26.167 -9.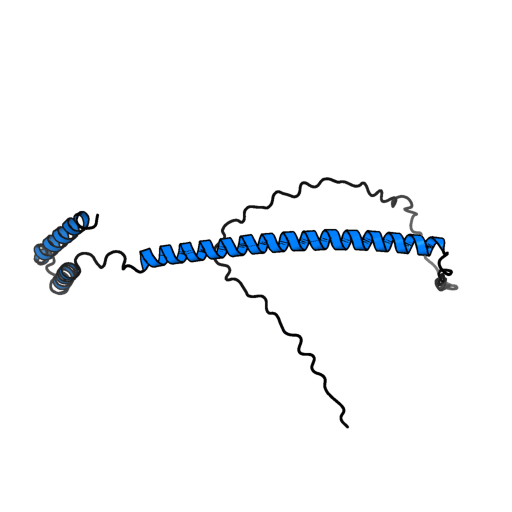018 11.000 1.00 45.22 178 GLY A C 1
ATOM 1423 O O . GLY A 1 178 ? -27.241 -8.417 11.218 1.00 45.22 178 GLY A O 1
#

Organism: Lepeophtheirus salmonis (NCBI:txid72036)

Foldseek 3Di:
DDDDDDDDPPDDPDPPDDDDDDDDDDDDDPPPPDDDDDDDPPPPDDDPDDDDDDDDDDDDPPPPDPPPPPPDDDDPVRVVVVVVVVVVVVVVVVVVVVVVVVVVVVVVVVVVVVVVVVVVVVVVVCVCVVPPPPPDQPVVLVVVLVVQCVVPVVNNVVSPVSVVVSVVSNVVVVVPPD